Protein AF-0000000068911622 (afdb_homodimer)

Nearest PDB structures (foldseek):
  4qc6-assembly2_B  TM=7.980E-01  e=1.215E-10  Staphylococcus warneri
  3tth-assembly14_I  TM=7.039E-01  e=5.431E-12  Coxiella burnetii
  3owc-assembly2_B  TM=7.913E-01  e=3.147E-10  Pseudomonas aeruginosa PAO1
  3shp-assembly1_B  TM=6.426E-01  e=4.240E-09  Sphaerobacter thermophilus DSM 20745
  3shp-assembly1_A  TM=5.989E-01  e=3.735E-09  Sphaerobacter thermophilus DSM 20745

Radius of gyration: 27.64 Å; Cα contacts (8 Å, |Δi|>4): 628; chains: 2; bounding box: 104×87×66 Å

Structure (mmCIF, N/CA/C/O backbone):
data_AF-0000000068911622-model_v1
#
loop_
_entity.id
_entity.type
_entity.pdbx_description
1 polymer '(rape) hypothetical protein'
#
loop_
_atom_site.group_PDB
_atom_site.id
_atom_site.type_symbol
_atom_site.label_atom_id
_atom_site.label_alt_id
_atom_site.label_comp_id
_atom_site.label_asym_id
_atom_site.label_entity_id
_atom_site.label_seq_id
_atom_site.pdbx_PDB_ins_code
_atom_site.Cartn_x
_atom_site.Cartn_y
_atom_site.Cartn_z
_atom_site.occupancy
_atom_site.B_iso_or_equiv
_atom_site.auth_seq_id
_atom_site.auth_comp_id
_atom_site.auth_asym_id
_atom_site.auth_atom_id
_atom_site.pdbx_PDB_model_num
ATOM 1 N N . MET A 1 1 ? -56.219 -26.016 -38.031 1 31.11 1 MET A N 1
ATOM 2 C CA . MET A 1 1 ? -55.219 -26.844 -37.344 1 31.11 1 MET A CA 1
ATOM 3 C C . MET A 1 1 ? -53.812 -26.344 -37.594 1 31.11 1 MET A C 1
ATOM 5 O O . MET A 1 1 ? -53.156 -26.781 -38.562 1 31.11 1 MET A O 1
ATOM 9 N N . GLU A 1 2 ? -53.531 -24.922 -37.531 1 34.28 2 GLU A N 1
ATOM 10 C CA . GLU A 1 2 ? -52.25 -24.219 -37.719 1 34.28 2 GLU A CA 1
ATOM 11 C C . GLU A 1 2 ? -51.219 -24.641 -36.688 1 34.28 2 GLU A C 1
ATOM 13 O O . GLU A 1 2 ? -51.469 -24.516 -35.5 1 34.28 2 GLU A O 1
ATOM 18 N N . MET A 1 3 ? -50.406 -25.719 -37.062 1 34.47 3 MET A N 1
ATOM 19 C CA . MET A 1 3 ? -49.25 -26.281 -36.312 1 34.47 3 MET A CA 1
ATOM 20 C C . MET A 1 3 ? -48.188 -25.203 -36.094 1 34.47 3 MET A C 1
ATOM 22 O O . MET A 1 3 ? -47.594 -24.703 -37.031 1 34.47 3 MET A O 1
ATOM 26 N N . ASP A 1 4 ? -48.344 -24.266 -35.094 1 41.28 4 ASP A N 1
ATOM 27 C CA . ASP A 1 4 ? -47.281 -23.359 -34.656 1 41.28 4 ASP A CA 1
ATOM 28 C C . ASP A 1 4 ? -46.031 -24.125 -34.25 1 41.28 4 ASP A C 1
ATOM 30 O O . ASP A 1 4 ? -46.031 -24.875 -33.281 1 41.28 4 ASP A O 1
ATOM 34 N N . SER A 1 5 ? -45.219 -24.641 -35.25 1 40.16 5 SER A N 1
ATOM 35 C CA . SER A 1 5 ? -43.938 -25.25 -35.031 1 40.16 5 SER A CA 1
ATOM 36 C C . SER A 1 5 ? -43 -24.312 -34.281 1 40.16 5 SER A C 1
ATOM 38 O O . SER A 1 5 ? -42.469 -23.359 -34.875 1 40.16 5 SER A O 1
ATOM 40 N N . ASN A 1 6 ? -43.312 -23.969 -33.031 1 42.41 6 ASN A N 1
ATOM 41 C CA . ASN A 1 6 ? -42.312 -23.312 -32.219 1 42.41 6 ASN A CA 1
ATOM 42 C C . ASN A 1 6 ? -41 -24.094 -32.219 1 42.41 6 ASN A C 1
ATOM 44 O O . ASN A 1 6 ? -40.875 -25.156 -31.609 1 42.41 6 ASN A O 1
ATOM 48 N N . GLU A 1 7 ? -40.156 -24 -33.281 1 39.94 7 GLU A N 1
ATOM 49 C CA . GLU A 1 7 ? -38.812 -24.516 -33.312 1 39.94 7 GLU A CA 1
ATOM 50 C C . GLU A 1 7 ? -38.031 -23.984 -32.094 1 39.94 7 GLU A C 1
ATOM 52 O O . GLU A 1 7 ? -37.875 -22.781 -31.922 1 39.94 7 GLU A O 1
ATOM 57 N N . THR A 1 8 ? -38 -24.688 -31 1 41.75 8 THR A N 1
ATOM 58 C CA . THR A 1 8 ? -37.125 -24.469 -29.859 1 41.75 8 THR A CA 1
ATOM 59 C C . THR A 1 8 ? -35.688 -24.312 -30.297 1 41.75 8 THR A C 1
ATOM 61 O O . THR A 1 8 ? -35.125 -25.188 -30.984 1 41.75 8 THR A O 1
ATOM 64 N N . GLN A 1 9 ? -35.219 -23.109 -30.578 1 44.03 9 GLN A N 1
ATOM 65 C CA . GLN A 1 9 ? -33.812 -22.859 -30.828 1 44.03 9 GLN A CA 1
ATOM 66 C C . GLN A 1 9 ? -32.906 -23.562 -29.812 1 44.03 9 GLN A C 1
ATOM 68 O O . GLN A 1 9 ? -33.219 -23.562 -28.625 1 44.03 9 GLN A O 1
ATOM 73 N N . PRO A 1 10 ? -32.25 -24.609 -30.25 1 33.62 10 PRO A N 1
ATOM 74 C CA . PRO A 1 10 ? -31.375 -25.266 -29.281 1 33.62 10 PRO A CA 1
ATOM 75 C C . PRO A 1 10 ? -30.562 -24.281 -28.453 1 33.62 10 PRO A C 1
ATOM 77 O O . PRO A 1 10 ? -30.062 -23.281 -28.984 1 33.62 10 PRO A O 1
ATOM 80 N N . LYS A 1 11 ? -30.984 -24.109 -27.312 1 46.78 11 LYS A N 1
ATOM 81 C CA . LYS A 1 11 ? -30.094 -23.422 -26.391 1 46.78 11 LYS A CA 1
ATOM 82 C C . LYS A 1 11 ? -28.656 -23.891 -26.562 1 46.78 11 LYS A C 1
ATOM 84 O O . LYS A 1 11 ? -28.344 -25.047 -26.281 1 46.78 11 LYS A O 1
ATOM 89 N N . VAL A 1 12 ? -27.906 -23.438 -27.484 1 39.69 12 VAL A N 1
ATOM 90 C CA . VAL A 1 12 ? -26.469 -23.672 -27.516 1 39.69 12 VAL A CA 1
ATOM 91 C C . VAL A 1 12 ? -25.891 -23.562 -26.109 1 39.69 12 VAL A C 1
ATOM 93 O O . VAL A 1 12 ? -25.922 -22.469 -25.516 1 39.69 12 VAL A O 1
ATOM 96 N N . VAL A 1 13 ? -25.906 -24.547 -25.375 1 39.16 13 VAL A N 1
ATOM 97 C CA . VAL A 1 13 ? -25.156 -24.594 -24.125 1 39.16 13 VAL A CA 1
ATOM 98 C C . VAL A 1 13 ? -23.688 -24.297 -24.391 1 39.16 13 VAL A C 1
ATOM 100 O O . VAL A 1 13 ? -23 -25.078 -25.062 1 39.16 13 VAL A O 1
ATOM 103 N N . VAL A 1 14 ? -23.297 -23.094 -24.641 1 40.12 14 VAL A N 1
ATOM 104 C CA . VAL A 1 14 ? -21.875 -22.75 -24.625 1 40.12 14 VAL A CA 1
ATOM 105 C C . VAL A 1 14 ? -21.188 -23.453 -23.453 1 40.12 14 VAL A C 1
ATOM 107 O O . VAL A 1 14 ? -21.547 -23.219 -22.281 1 40.12 14 VAL A O 1
ATOM 110 N N . SER A 1 15 ? -20.844 -24.719 -23.562 1 37.66 15 SER A N 1
ATOM 111 C CA . SER A 1 15 ? -20.047 -25.406 -22.562 1 37.66 15 SER A CA 1
ATOM 112 C C . SER A 1 15 ? -18.938 -24.516 -22.016 1 37.66 15 SER A C 1
ATOM 114 O O . SER A 1 15 ? -18.391 -23.688 -22.75 1 37.66 15 SER A O 1
ATOM 116 N N . SER A 1 16 ? -19.016 -24.016 -20.859 1 44.47 16 SER A N 1
ATOM 117 C CA . SER A 1 16 ? -17.891 -23.344 -20.234 1 44.47 16 SER A CA 1
ATOM 118 C C . SER A 1 16 ? -16.562 -23.953 -20.688 1 44.47 16 SER A C 1
ATOM 120 O O . SER A 1 16 ? -16.438 -25.172 -20.797 1 44.47 16 SER A O 1
ATOM 122 N N . PRO A 1 17 ? -15.82 -23.359 -21.594 1 49.56 17 PRO A N 1
ATOM 123 C CA . PRO A 1 17 ? -14.586 -23.984 -22.062 1 49.56 17 PRO A CA 1
ATOM 124 C C . PRO A 1 17 ? -13.953 -24.891 -21 1 49.56 17 PRO A C 1
ATOM 126 O O . PRO A 1 17 ? -14.117 -24.656 -19.812 1 49.56 17 PRO A O 1
ATOM 129 N N . ALA A 1 18 ? -13.773 -26.141 -21.234 1 57.06 18 ALA A N 1
ATOM 130 C CA . ALA A 1 18 ? -13.125 -27.172 -20.406 1 57.06 18 ALA A CA 1
ATOM 131 C C . ALA A 1 18 ? -11.984 -26.578 -19.594 1 57.06 18 ALA A C 1
ATOM 133 O O . ALA A 1 18 ? -11.133 -25.859 -20.125 1 57.06 18 ALA A O 1
ATOM 134 N N . ARG A 1 19 ? -12.141 -26.391 -18.203 1 69.94 19 ARG A N 1
ATOM 135 C CA . ARG A 1 19 ? -11.094 -25.938 -17.297 1 69.94 1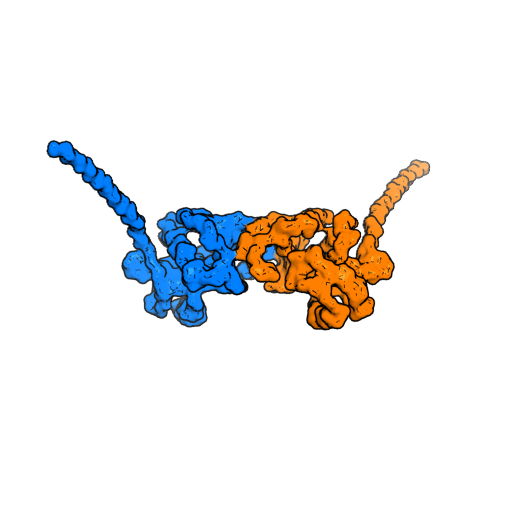9 ARG A CA 1
ATOM 136 C C . ARG A 1 19 ? -9.836 -26.781 -17.438 1 69.94 19 ARG A C 1
ATOM 138 O O . ARG A 1 19 ? -9.875 -28 -17.266 1 69.94 19 ARG A O 1
ATOM 145 N N . ARG A 1 20 ? -8.773 -26.219 -17.984 1 88.5 20 ARG A N 1
ATOM 146 C CA . ARG A 1 20 ? -7.492 -26.875 -18.203 1 88.5 20 ARG A CA 1
ATOM 147 C C . ARG A 1 20 ? -6.766 -27.109 -16.875 1 88.5 20 ARG A C 1
ATOM 149 O O . ARG A 1 20 ? -5.844 -27.922 -16.797 1 88.5 20 ARG A O 1
ATOM 156 N N . ILE A 1 21 ? -7.363 -26.359 -15.789 1 96 21 ILE A N 1
ATOM 157 C CA . ILE A 1 21 ? -6.648 -26.516 -14.531 1 96 21 ILE A CA 1
ATOM 158 C C . ILE A 1 21 ? -7.645 -26.641 -13.375 1 96 21 ILE A C 1
ATOM 160 O O . ILE A 1 21 ? -8.828 -26.328 -13.547 1 96 21 ILE A O 1
ATOM 164 N N . SER A 1 22 ? -7.25 -27.172 -12.297 1 97.19 22 SER A N 1
ATOM 165 C CA . SER A 1 22 ? -7.953 -27.203 -11.023 1 97.19 22 SER A CA 1
ATOM 166 C C . SER A 1 22 ? -7.059 -26.703 -9.891 1 97.19 22 SER A C 1
ATOM 168 O O . SER A 1 22 ? -5.84 -26.641 -10.039 1 97.19 22 SER A O 1
ATOM 170 N N . LEU A 1 23 ? -7.715 -26.281 -8.82 1 97.94 23 LEU A N 1
ATOM 171 C CA . LEU A 1 23 ? -7 -25.828 -7.637 1 97.94 23 LEU A CA 1
ATOM 172 C C . LEU A 1 23 ? -7.27 -26.75 -6.453 1 97.94 23 LEU A C 1
ATOM 174 O O . LEU A 1 23 ? -8.414 -27.141 -6.207 1 97.94 23 LEU A O 1
ATOM 178 N N . ARG A 1 24 ? -6.219 -27.062 -5.734 1 97.25 24 ARG A N 1
ATOM 179 C CA . ARG A 1 24 ? -6.375 -27.875 -4.539 1 97.25 24 ARG A CA 1
ATOM 180 C C . ARG A 1 24 ? -5.277 -27.594 -3.525 1 97.25 24 ARG A C 1
ATOM 182 O O . ARG A 1 24 ? -4.289 -26.922 -3.846 1 97.25 24 ARG A O 1
ATOM 189 N N . GLN A 1 25 ? -5.469 -28.125 -2.324 1 96.06 25 GLN A N 1
ATOM 190 C CA . GLN A 1 25 ? -4.414 -28.016 -1.322 1 96.06 25 GLN A CA 1
ATOM 191 C C . GLN A 1 25 ? -3.166 -28.781 -1.749 1 96.06 25 GLN A C 1
ATOM 193 O O . GLN A 1 25 ? -3.264 -29.828 -2.402 1 96.06 25 GLN A O 1
ATOM 198 N N . MET A 1 26 ? -2.072 -28.234 -1.298 1 95.12 26 MET A N 1
ATOM 199 C CA . MET A 1 26 ? -0.821 -28.953 -1.551 1 95.12 26 MET A CA 1
ATOM 200 C C . MET A 1 26 ? -0.559 -29.984 -0.469 1 95.12 26 MET A C 1
ATOM 202 O O . MET A 1 26 ? -1.015 -29.844 0.666 1 95.12 26 MET A O 1
ATOM 206 N N . THR A 1 27 ? 0.096 -31.016 -0.867 1 93.38 27 THR A N 1
ATOM 207 C CA . THR A 1 27 ? 0.536 -32.062 0.072 1 93.38 27 THR A CA 1
ATOM 208 C C . THR A 1 27 ? 2.031 -32.312 -0.073 1 93.38 27 THR A C 1
ATOM 210 O O . THR A 1 27 ? 2.66 -31.844 -1.023 1 93.38 27 THR A O 1
ATOM 213 N N . LEU A 1 28 ? 2.545 -33.031 0.892 1 92.56 28 LEU A N 1
ATOM 214 C CA . LEU A 1 28 ? 3.971 -33.344 0.856 1 92.56 28 LEU A CA 1
ATOM 215 C C . LEU A 1 28 ? 4.312 -34.188 -0.357 1 92.56 28 LEU A C 1
ATOM 217 O O . LEU A 1 28 ? 5.441 -34.156 -0.852 1 92.56 28 LEU A O 1
ATOM 221 N N . SER A 1 29 ? 3.348 -34.938 -0.87 1 93.25 29 SER A N 1
ATOM 222 C CA . SER A 1 29 ? 3.586 -35.812 -2.033 1 93.25 29 SER A CA 1
ATOM 223 C C . SER A 1 29 ? 3.83 -34.969 -3.285 1 93.25 29 SER A C 1
ATOM 225 O O . SER A 1 29 ? 4.281 -35.5 -4.305 1 93.25 29 SER A O 1
ATOM 227 N N . ASP A 1 30 ? 3.619 -33.625 -3.193 1 94.69 30 ASP A N 1
ATOM 228 C CA . ASP A 1 30 ? 3.791 -32.719 -4.336 1 94.69 30 ASP A CA 1
ATOM 229 C C . ASP A 1 30 ? 5.23 -32.219 -4.426 1 94.69 30 ASP A C 1
ATOM 231 O O . ASP A 1 30 ? 5.562 -31.438 -5.32 1 94.69 30 ASP A O 1
ATOM 235 N N . VAL A 1 31 ? 6.094 -32.688 -3.584 1 93.69 31 VAL A N 1
ATOM 236 C CA . VAL A 1 31 ? 7.414 -32.062 -3.41 1 93.69 31 VAL A CA 1
ATOM 237 C C . VAL A 1 31 ? 8.195 -32.156 -4.719 1 93.69 31 VAL A C 1
ATOM 239 O O . VAL A 1 31 ? 8.898 -31.219 -5.094 1 93.69 31 VAL A O 1
ATOM 242 N N . ASP A 1 32 ? 8.125 -33.281 -5.465 1 94.06 32 ASP A N 1
ATOM 243 C CA . ASP A 1 32 ? 8.891 -33.438 -6.699 1 94.06 32 ASP A CA 1
ATOM 244 C C . ASP A 1 32 ? 8.422 -32.438 -7.762 1 94.06 32 ASP A C 1
ATOM 246 O O . ASP A 1 32 ? 9.234 -31.891 -8.5 1 94.06 32 ASP A O 1
ATOM 250 N N . HIS A 1 33 ? 7.156 -32.281 -7.816 1 94.75 33 HIS A N 1
ATOM 251 C CA . HIS A 1 33 ? 6.621 -31.297 -8.742 1 94.75 33 HIS A CA 1
ATOM 252 C C . HIS A 1 33 ? 6.949 -29.875 -8.289 1 94.75 33 HIS A C 1
ATOM 254 O O . HIS A 1 33 ? 7.281 -29.016 -9.109 1 94.75 33 HIS A O 1
ATOM 260 N N . TYR A 1 34 ? 6.91 -29.688 -6.961 1 95.38 34 TYR A N 1
ATOM 261 C CA . TYR A 1 34 ? 7.242 -28.391 -6.367 1 95.38 34 TYR A CA 1
ATOM 262 C C . TYR A 1 34 ? 8.664 -27.969 -6.734 1 95.38 34 TYR A C 1
ATOM 264 O O . TYR A 1 34 ? 8.906 -26.812 -7.055 1 95.38 34 TYR A O 1
ATOM 272 N N . MET A 1 35 ? 9.531 -28.891 -6.773 1 94.38 35 MET A N 1
ATOM 273 C CA . MET A 1 35 ? 10.945 -28.609 -6.996 1 94.38 35 MET A CA 1
ATOM 274 C C . MET A 1 35 ? 11.188 -28.078 -8.414 1 94.38 35 MET A C 1
ATOM 276 O O . MET A 1 35 ? 12.156 -27.375 -8.656 1 94.38 35 MET A O 1
ATOM 280 N N . VAL A 1 36 ? 10.281 -28.438 -9.32 1 94.62 36 VAL A N 1
ATOM 281 C CA . VAL A 1 36 ? 10.43 -28.031 -10.719 1 94.62 36 VAL A CA 1
ATOM 282 C C . VAL A 1 36 ? 10.492 -26.516 -10.82 1 94.62 36 VAL A C 1
ATOM 284 O O . VAL A 1 36 ? 11.344 -25.953 -11.516 1 94.62 36 VAL A O 1
ATOM 287 N N . TRP A 1 37 ? 9.68 -25.812 -10.102 1 95.38 37 TRP A N 1
ATOM 288 C CA . TRP A 1 37 ? 9.727 -24.359 -10.172 1 95.38 37 TRP A CA 1
ATOM 289 C C . TRP A 1 37 ? 10.516 -23.781 -9 1 95.38 37 TRP A C 1
ATOM 291 O O . TRP A 1 37 ? 11.109 -22.703 -9.109 1 95.38 37 TRP A O 1
ATOM 301 N N . ALA A 1 38 ? 10.625 -24.438 -7.891 1 94.81 38 ALA A N 1
ATOM 302 C CA . ALA A 1 38 ? 11.242 -23.906 -6.676 1 94.81 38 ALA A CA 1
ATOM 303 C C . ALA A 1 38 ? 12.758 -23.828 -6.828 1 94.81 38 ALA A C 1
ATOM 305 O O . ALA A 1 38 ? 13.422 -23.125 -6.066 1 94.81 38 ALA A O 1
ATOM 306 N N . THR A 1 39 ? 13.289 -24.547 -7.77 1 94.44 39 THR A N 1
ATOM 307 C CA . THR A 1 39 ? 14.734 -24.547 -7.977 1 94.44 39 THR A CA 1
ATOM 308 C C . THR A 1 39 ? 15.109 -23.656 -9.156 1 94.44 39 THR A C 1
ATOM 310 O O . THR A 1 39 ? 16.297 -23.453 -9.438 1 94.44 39 THR A O 1
ATOM 313 N N . ASP A 1 40 ? 14.211 -23.234 -9.883 1 96.06 40 ASP A N 1
ATOM 314 C CA . ASP A 1 40 ? 14.445 -22.438 -11.086 1 96.06 40 ASP A CA 1
ATOM 315 C C . ASP A 1 40 ? 14.664 -20.969 -10.75 1 96.06 40 ASP A C 1
ATOM 317 O O . ASP A 1 40 ? 13.727 -20.281 -10.32 1 96.06 40 ASP A O 1
ATOM 321 N N . ALA A 1 41 ? 15.812 -20.453 -11.062 1 95.62 41 ALA A N 1
ATOM 322 C CA . ALA A 1 41 ? 16.188 -19.094 -10.711 1 95.62 41 ALA A CA 1
ATOM 323 C C . ALA A 1 41 ? 15.344 -18.078 -11.477 1 95.62 41 ALA A C 1
ATOM 325 O O . ALA A 1 41 ? 15.078 -16.984 -10.984 1 95.62 41 ALA A O 1
ATOM 326 N N . LYS A 1 42 ? 14.969 -18.406 -12.609 1 96.25 42 LYS A N 1
ATOM 327 C CA . LYS A 1 42 ? 14.141 -17.5 -13.398 1 96.25 42 LYS A CA 1
ATOM 328 C C . LYS A 1 42 ? 12.75 -17.359 -12.789 1 96.25 42 LYS A C 1
ATOM 330 O O . LYS A 1 42 ? 12.156 -16.281 -12.82 1 96.25 42 LYS A O 1
ATOM 335 N N . VAL A 1 43 ? 12.273 -18.422 -12.234 1 96.31 43 VAL A N 1
ATOM 336 C CA . VAL A 1 43 ? 10.984 -18.375 -11.547 1 96.31 43 VAL A CA 1
ATOM 337 C C . VAL A 1 43 ? 11.117 -17.562 -10.258 1 96.31 43 VAL A C 1
ATOM 339 O O . VAL A 1 43 ? 10.281 -16.703 -9.969 1 96.31 43 VAL A O 1
ATOM 342 N N . ALA A 1 44 ? 12.18 -17.75 -9.562 1 95.69 44 ALA A N 1
ATOM 343 C CA . ALA A 1 44 ? 12.406 -17.141 -8.258 1 95.69 44 ALA A CA 1
ATOM 344 C C . ALA A 1 44 ? 12.688 -15.648 -8.391 1 95.69 44 ALA A C 1
ATOM 346 O O . ALA A 1 44 ? 12.617 -14.906 -7.41 1 95.69 44 ALA A O 1
ATOM 347 N N . GLN A 1 45 ? 13 -15.203 -9.562 1 94.75 45 GLN A N 1
ATOM 348 C CA . GLN A 1 45 ? 13.445 -13.836 -9.805 1 94.75 45 GLN A CA 1
ATOM 349 C C . GLN A 1 45 ? 12.469 -12.82 -9.227 1 94.75 45 GLN A C 1
ATOM 351 O O . GLN A 1 45 ? 12.883 -11.812 -8.656 1 94.75 45 GLN A O 1
ATOM 356 N N . PHE A 1 46 ? 11.219 -13.102 -9.336 1 93.56 46 PHE A N 1
ATOM 357 C CA . PHE A 1 46 ? 10.219 -12.125 -8.906 1 93.56 46 PHE A CA 1
ATOM 358 C C . PHE A 1 46 ? 9.5 -12.602 -7.648 1 93.56 46 PHE A C 1
ATOM 360 O O . PHE A 1 46 ? 8.453 -12.07 -7.289 1 93.56 46 PHE A O 1
ATOM 367 N N . CYS A 1 47 ? 10.031 -13.625 -7.074 1 94.12 47 CYS A N 1
ATOM 368 C CA . CYS A 1 47 ? 9.477 -14.156 -5.836 1 94.12 47 CYS A CA 1
ATOM 369 C C . CYS A 1 47 ? 10.312 -13.734 -4.633 1 94.12 47 CYS A C 1
ATOM 371 O O . CYS A 1 47 ? 11.469 -13.344 -4.785 1 94.12 47 CYS A O 1
ATOM 373 N N . SER A 1 48 ? 9.695 -13.82 -3.463 1 91.69 48 SER A N 1
ATOM 374 C CA . SER A 1 48 ? 10.391 -13.414 -2.25 1 91.69 48 SER A CA 1
ATOM 375 C C . SER A 1 48 ? 11.383 -14.484 -1.799 1 91.69 48 SER A C 1
ATOM 377 O O . SER A 1 48 ? 12.258 -14.219 -0.967 1 91.69 48 SER A O 1
ATOM 379 N N . TRP A 1 49 ? 11.25 -15.664 -2.318 1 92.25 49 TRP A N 1
ATOM 380 C CA . TRP A 1 49 ? 12.109 -16.766 -1.905 1 92.25 49 TRP A CA 1
ATOM 381 C C . TRP A 1 49 ? 13.258 -16.969 -2.891 1 92.25 49 TRP A C 1
ATOM 383 O O . TRP A 1 49 ? 13.172 -16.547 -4.047 1 92.25 49 TRP A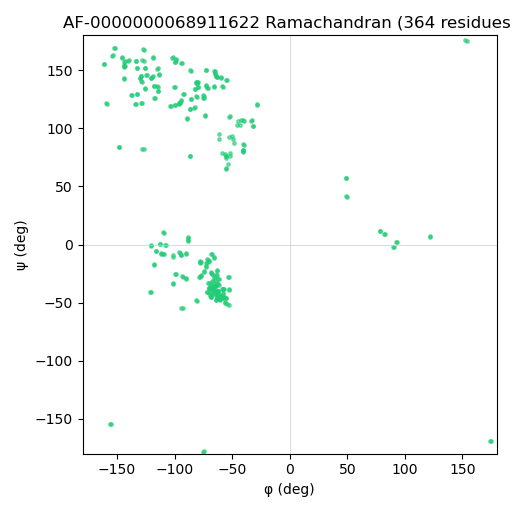 O 1
ATOM 393 N N . GLU A 1 50 ? 14.312 -17.625 -2.385 1 93.69 50 GLU A N 1
ATOM 394 C CA . GLU A 1 50 ? 15.438 -18.047 -3.217 1 93.69 50 GLU A CA 1
ATOM 395 C C . GLU A 1 50 ? 15.242 -19.484 -3.703 1 93.69 50 GLU A C 1
ATOM 397 O O . GLU A 1 50 ? 14.523 -20.266 -3.08 1 93.69 50 GLU A O 1
ATOM 402 N N . PRO A 1 51 ? 15.906 -19.734 -4.793 1 95.06 51 PRO A N 1
ATOM 403 C CA . PRO A 1 51 ? 15.797 -21.125 -5.266 1 95.06 51 PRO A CA 1
ATOM 404 C C . PRO A 1 51 ? 16.281 -22.141 -4.234 1 95.06 51 PRO A C 1
ATOM 406 O O . PRO A 1 51 ? 17.297 -21.906 -3.564 1 95.06 51 PRO A O 1
ATOM 409 N N . CYS A 1 52 ? 15.484 -23.125 -4.156 1 93.19 52 CYS A N 1
ATOM 410 C CA . CYS A 1 52 ? 15.922 -24.234 -3.305 1 93.19 52 CYS A CA 1
ATOM 411 C C . CYS A 1 52 ? 17.172 -24.891 -3.861 1 93.19 52 CYS A C 1
ATOM 413 O O . CYS A 1 52 ? 17.328 -25 -5.078 1 93.19 52 CYS A O 1
ATOM 415 N N . THR A 1 53 ? 18.016 -25.375 -2.91 1 92.25 53 THR A N 1
ATOM 416 C CA . THR A 1 53 ? 19.281 -25.969 -3.348 1 92.25 53 THR A CA 1
ATOM 417 C C . THR A 1 53 ? 19.281 -27.469 -3.082 1 92.25 53 THR A C 1
ATOM 419 O O . THR A 1 53 ? 20.219 -28.172 -3.451 1 92.25 53 THR A O 1
ATOM 422 N N . SER A 1 54 ? 18.281 -27.969 -2.389 1 92.44 54 SER A N 1
ATOM 423 C CA . SER A 1 54 ? 18.156 -29.406 -2.107 1 92.44 54 SER A CA 1
ATOM 424 C C . SER A 1 54 ? 16.703 -29.797 -1.882 1 92.44 54 SER A C 1
ATOM 426 O O . SER A 1 54 ? 15.852 -28.953 -1.624 1 92.44 54 SER A O 1
ATOM 428 N N . ARG A 1 55 ? 16.547 -31.047 -2.004 1 91.38 55 ARG A N 1
ATOM 429 C CA . ARG A 1 55 ? 15.211 -31.594 -1.734 1 91.38 55 ARG A CA 1
ATOM 430 C C . ARG A 1 55 ? 14.82 -31.375 -0.277 1 91.38 55 ARG A C 1
ATOM 432 O O . ARG A 1 55 ? 13.656 -31.094 0.022 1 91.38 55 ARG A O 1
ATOM 439 N N . GLU A 1 56 ? 15.766 -31.453 0.554 1 92.75 56 GLU A N 1
ATOM 440 C CA . GLU A 1 56 ? 15.523 -31.25 1.979 1 92.75 56 GLU A CA 1
ATOM 441 C C . GLU A 1 56 ? 15.07 -29.812 2.258 1 92.75 56 GLU A C 1
ATOM 443 O O . GLU A 1 56 ? 14.164 -29.594 3.066 1 92.75 56 GLU A O 1
ATOM 448 N N . GLU A 1 57 ? 15.664 -28.938 1.609 1 92.06 57 GLU A N 1
ATOM 449 C CA . GLU A 1 57 ? 15.258 -27.531 1.737 1 92.06 57 GLU A CA 1
ATOM 450 C C . GLU A 1 57 ? 13.828 -27.328 1.244 1 92.06 57 GLU A C 1
ATOM 452 O O . GLU A 1 57 ? 13.047 -26.609 1.865 1 92.06 57 GLU A O 1
ATOM 457 N N . ALA A 1 58 ? 13.547 -27.969 0.194 1 89.69 58 ALA A N 1
ATOM 458 C CA . ALA A 1 58 ? 12.203 -27.875 -0.377 1 89.69 58 ALA A CA 1
ATOM 459 C C . ALA A 1 58 ? 11.156 -28.438 0.577 1 89.69 58 ALA A C 1
ATOM 461 O O . ALA A 1 58 ? 10.109 -27.828 0.799 1 89.69 58 ALA A O 1
ATOM 462 N N . ILE A 1 59 ? 11.508 -29.531 1.109 1 91.25 59 ILE A N 1
ATOM 463 C CA . ILE A 1 59 ? 10.602 -30.172 2.057 1 91.25 59 ILE A CA 1
ATOM 464 C C . ILE A 1 59 ? 10.375 -29.25 3.254 1 91.25 59 ILE A C 1
ATOM 466 O O . ILE A 1 59 ? 9.234 -29.078 3.695 1 91.25 59 ILE A O 1
ATOM 470 N N . THR A 1 60 ? 11.391 -28.719 3.695 1 91.69 60 THR A N 1
ATOM 471 C CA . THR A 1 60 ? 11.297 -27.812 4.832 1 91.69 60 THR A CA 1
ATOM 472 C C . THR A 1 60 ? 10.422 -26.609 4.488 1 91.69 60 THR A C 1
ATOM 474 O O . THR A 1 60 ? 9.539 -26.234 5.27 1 91.69 60 THR A O 1
ATOM 477 N N . TYR A 1 61 ? 10.641 -26.047 3.363 1 88.25 61 TYR A N 1
ATOM 478 C CA . TYR A 1 61 ? 9.867 -24.891 2.939 1 88.25 61 TYR A CA 1
ATOM 479 C C . TYR A 1 61 ? 8.391 -25.25 2.777 1 88.25 61 TYR A C 1
ATOM 481 O O . TYR A 1 61 ? 7.512 -24.516 3.232 1 88.25 61 TYR A O 1
ATOM 489 N N . ILE A 1 62 ? 8.148 -26.328 2.146 1 89.12 62 ILE A N 1
ATOM 490 C CA . ILE A 1 62 ? 6.77 -26.766 1.923 1 89.12 62 ILE A CA 1
ATOM 491 C C . ILE A 1 62 ? 6.074 -26.984 3.264 1 89.12 62 ILE A C 1
ATOM 493 O O . ILE A 1 62 ? 4.969 -26.484 3.484 1 89.12 62 ILE A O 1
ATOM 497 N N . THR A 1 63 ? 6.773 -27.656 4.094 1 90.69 63 THR A N 1
ATOM 498 C CA . THR A 1 63 ? 6.188 -28.031 5.375 1 90.69 63 THR A CA 1
ATOM 499 C C . THR A 1 63 ? 5.945 -26.797 6.234 1 90.69 63 THR A C 1
ATOM 501 O O . THR A 1 63 ? 4.902 -26.672 6.883 1 90.69 63 THR A O 1
ATOM 504 N N . ASP A 1 64 ? 6.836 -25.891 6.172 1 91.56 64 ASP A N 1
ATOM 505 C CA . ASP A 1 64 ? 6.797 -24.766 7.105 1 91.56 64 ASP A CA 1
ATOM 506 C C . ASP A 1 64 ? 5.98 -23.609 6.539 1 91.56 64 ASP A C 1
ATOM 508 O O . ASP A 1 64 ? 5.367 -22.844 7.289 1 91.56 64 ASP A O 1
ATOM 512 N N . SER A 1 65 ? 5.949 -23.484 5.266 1 90.5 65 SER A N 1
ATOM 513 C CA . SER A 1 65 ? 5.398 -22.266 4.699 1 90.5 65 SER A CA 1
ATOM 514 C C . SER A 1 65 ? 4.207 -22.562 3.793 1 90.5 65 SER A C 1
ATOM 516 O O . SER A 1 65 ? 3.193 -21.859 3.842 1 90.5 65 SER A O 1
ATOM 518 N N . VAL A 1 66 ? 4.34 -23.578 3.061 1 91.69 66 VAL A N 1
ATOM 519 C CA . VAL A 1 66 ? 3.32 -23.859 2.051 1 91.69 66 VAL A CA 1
ATOM 520 C C . VAL A 1 66 ? 2.121 -24.547 2.695 1 91.69 66 VAL A C 1
ATOM 522 O O . VAL A 1 66 ? 0.986 -24.078 2.564 1 91.69 66 VAL A O 1
ATOM 525 N N . LEU A 1 67 ? 2.393 -25.531 3.447 1 92.25 67 LEU A N 1
ATOM 526 C CA . LEU A 1 67 ? 1.32 -26.328 4.035 1 92.25 67 LEU A CA 1
ATOM 527 C C . LEU A 1 67 ? 0.645 -25.562 5.176 1 92.25 67 LEU A C 1
ATOM 529 O O . LEU A 1 67 ? -0.51 -25.844 5.508 1 92.25 67 LEU A O 1
ATOM 533 N N . THR A 1 68 ? 1.331 -24.641 5.738 1 94.06 68 THR A N 1
ATOM 534 C CA . THR A 1 68 ? 0.792 -23.891 6.875 1 94.06 68 THR A CA 1
ATOM 535 C C . THR A 1 68 ? 0.158 -22.594 6.414 1 94.06 68 THR A C 1
ATOM 537 O O . THR A 1 68 ? -0.444 -21.875 7.215 1 94.06 68 THR A O 1
ATOM 540 N N . HIS A 1 69 ? 0.329 -22.328 5.203 1 96.19 69 HIS A N 1
ATOM 541 C CA . HIS A 1 69 ? -0.253 -21.094 4.691 1 96.19 69 HIS A CA 1
ATOM 542 C C . HIS A 1 69 ? -1.776 -21.141 4.742 1 96.19 69 HIS A C 1
ATOM 544 O O . HIS A 1 69 ? -2.387 -22.125 4.324 1 96.19 69 HIS A O 1
ATOM 550 N N . PRO A 1 70 ? -2.385 -20.094 5.18 1 95.88 70 PRO A N 1
ATOM 551 C CA . PRO A 1 70 ? -3.834 -20.125 5.379 1 95.88 70 PRO A CA 1
ATOM 552 C C . PRO A 1 70 ? -4.609 -20.297 4.074 1 95.88 70 PRO A C 1
ATOM 554 O O . PRO A 1 70 ? -5.719 -20.828 4.074 1 95.88 70 PRO A O 1
ATOM 557 N N . TRP A 1 71 ? -4.066 -19.828 3.008 1 97.94 71 TRP A N 1
ATOM 558 C CA . TRP A 1 71 ? -4.738 -19.938 1.718 1 97.94 71 TRP A CA 1
ATOM 559 C C . TRP A 1 71 ? -3.73 -20.078 0.584 1 97.94 71 TRP A C 1
ATOM 561 O O . TRP A 1 71 ? -3.334 -19.094 -0.03 1 97.94 71 TRP A O 1
ATOM 571 N N . LEU A 1 72 ? -3.277 -21.172 0.315 1 98.06 72 LEU A N 1
ATOM 572 C CA . LEU A 1 72 ? -2.4 -21.547 -0.79 1 98.06 72 LEU A CA 1
ATOM 573 C C . LEU A 1 72 ? -2.918 -22.797 -1.492 1 98.06 72 LEU A C 1
ATOM 575 O O . LEU A 1 72 ? -3.299 -23.781 -0.836 1 98.06 72 LEU A O 1
ATOM 579 N N . ARG A 1 73 ? -3.016 -22.719 -2.822 1 97.94 73 ARG A N 1
ATOM 580 C CA . ARG A 1 73 ? -3.516 -23.844 -3.611 1 97.94 73 ARG A CA 1
ATOM 581 C C . ARG A 1 73 ? -2.561 -24.172 -4.75 1 97.94 73 ARG A C 1
ATOM 583 O O . ARG A 1 73 ? -2.012 -23.281 -5.395 1 97.94 73 ARG A O 1
ATOM 590 N N . ALA A 1 74 ? -2.451 -25.453 -4.93 1 98.19 74 ALA A N 1
ATOM 591 C CA . ALA A 1 74 ? -1.739 -25.922 -6.113 1 98.19 74 ALA A CA 1
ATOM 592 C C . ALA A 1 74 ? -2.555 -25.672 -7.379 1 98.19 74 ALA A C 1
ATOM 594 O O . ALA A 1 74 ? -3.77 -25.891 -7.395 1 98.19 74 ALA A O 1
ATOM 595 N N . ILE A 1 75 ? -1.883 -25.172 -8.344 1 98.56 75 ILE A N 1
ATOM 596 C CA . ILE A 1 75 ? -2.443 -25.141 -9.695 1 98.56 75 ILE A CA 1
ATOM 597 C C . ILE A 1 75 ? -2.148 -26.453 -10.414 1 98.56 75 ILE A C 1
ATOM 599 O O . ILE A 1 75 ? -0.996 -26.734 -10.742 1 98.56 75 ILE A O 1
ATOM 603 N N . CYS A 1 76 ? -3.223 -27.203 -10.758 1 98.25 76 CYS A N 1
ATOM 604 C CA . CYS A 1 76 ? -3.02 -28.562 -11.242 1 98.25 76 CYS A CA 1
ATOM 605 C C . CYS A 1 76 ? -3.551 -28.719 -12.664 1 98.25 76 CYS A C 1
ATOM 607 O O . CYS A 1 76 ? -4.598 -28.172 -13.008 1 98.25 76 CYS A O 1
ATOM 609 N N . LEU A 1 77 ? -2.797 -29.547 -13.367 1 97.06 77 LEU A N 1
ATOM 610 C CA . LEU A 1 77 ? -3.287 -29.969 -14.672 1 97.06 77 LEU A CA 1
ATOM 611 C C . LEU A 1 77 ? -4.402 -31 -14.531 1 97.06 77 LEU A C 1
ATOM 613 O O . LEU A 1 77 ? -4.809 -31.328 -13.414 1 97.06 77 LEU A O 1
ATOM 617 N N . GLU A 1 78 ? -4.859 -31.438 -15.633 1 93.62 78 GLU A N 1
ATOM 618 C CA . GLU A 1 78 ? -5.969 -32.375 -15.656 1 93.62 78 GLU A CA 1
ATOM 619 C C . GLU A 1 78 ? -5.605 -33.688 -14.938 1 93.62 78 GLU A C 1
ATOM 621 O O . GLU A 1 78 ? -6.461 -34.312 -14.328 1 93.62 78 GLU A O 1
ATOM 626 N N . ASP A 1 79 ? -4.383 -34.031 -14.969 1 93.31 79 ASP A N 1
ATOM 627 C CA . ASP A 1 79 ? -3.938 -35.281 -14.336 1 93.31 79 ASP A CA 1
ATOM 628 C C . ASP A 1 79 ? -3.586 -35.031 -12.867 1 93.31 79 ASP A C 1
ATOM 630 O O . ASP A 1 79 ? -2.922 -35.875 -12.242 1 93.31 79 ASP A O 1
ATOM 634 N N . ASP A 1 80 ? -3.842 -33.844 -12.359 1 94.88 80 ASP A N 1
ATOM 635 C CA . ASP A 1 80 ? -3.709 -33.469 -10.953 1 94.88 80 ASP A CA 1
ATOM 636 C C . ASP A 1 80 ? -2.262 -33.125 -10.617 1 94.88 80 ASP A C 1
ATOM 638 O O . ASP A 1 80 ? -1.904 -33 -9.445 1 94.88 80 ASP A O 1
ATOM 642 N N . ARG A 1 81 ? -1.445 -33.031 -11.602 1 95.19 81 ARG A N 1
ATOM 643 C CA . ARG A 1 81 ? -0.059 -32.625 -11.383 1 95.19 81 ARG A CA 1
ATOM 644 C C . ARG A 1 81 ? 0.038 -31.125 -11.125 1 95.19 81 ARG A C 1
ATOM 646 O O . ARG A 1 81 ? -0.419 -30.312 -11.93 1 95.19 81 ARG A O 1
ATOM 653 N N . PRO A 1 82 ? 0.657 -30.797 -10.023 1 97.69 82 PRO A N 1
ATOM 654 C CA . PRO A 1 82 ? 0.845 -29.375 -9.789 1 97.69 82 PRO A CA 1
ATOM 655 C C . PRO A 1 82 ? 1.91 -28.766 -10.703 1 97.69 82 PRO A C 1
ATOM 657 O O . PRO A 1 82 ? 2.959 -29.375 -10.922 1 97.69 82 PRO A O 1
ATOM 660 N N . ILE A 1 83 ? 1.623 -27.625 -11.227 1 98.06 83 ILE A N 1
ATOM 661 C CA . ILE A 1 83 ? 2.582 -26.953 -12.094 1 98.06 83 ILE A CA 1
ATOM 662 C C . ILE A 1 83 ? 2.947 -25.594 -11.508 1 98.06 83 ILE A C 1
ATOM 664 O O . ILE A 1 83 ? 3.73 -24.844 -12.102 1 98.06 83 ILE A O 1
ATOM 668 N N . GLY A 1 84 ? 2.393 -25.219 -10.375 1 97.88 84 GLY A N 1
ATOM 669 C CA . GLY A 1 84 ? 2.586 -23.984 -9.633 1 97.88 84 GLY A CA 1
ATOM 670 C C . GLY A 1 84 ? 1.653 -23.859 -8.438 1 97.88 84 GLY A C 1
ATOM 671 O O . GLY A 1 84 ? 1.036 -24.828 -8.016 1 97.88 84 GLY A O 1
ATOM 672 N N . TYR A 1 85 ? 1.643 -22.656 -7.867 1 98 85 TYR A N 1
ATOM 673 C CA . TYR A 1 85 ? 0.663 -22.422 -6.812 1 98 85 TYR A CA 1
ATOM 674 C C . TYR A 1 85 ? 0.178 -20.969 -6.84 1 98 85 TYR A C 1
ATOM 676 O O . TYR A 1 85 ? 0.772 -20.125 -7.508 1 98 85 TYR A O 1
ATOM 684 N N . ILE A 1 86 ? -0.888 -20.797 -6.25 1 98.56 86 ILE A N 1
ATOM 685 C CA . ILE A 1 86 ? -1.515 -19.5 -6.078 1 98.56 86 ILE A CA 1
ATOM 686 C C . ILE A 1 86 ? -1.896 -19.297 -4.609 1 98.56 86 ILE A C 1
ATOM 688 O O . ILE A 1 86 ? -2.23 -20.25 -3.914 1 98.56 86 ILE A O 1
ATOM 692 N N . LEU A 1 87 ? -1.752 -18.062 -4.145 1 98.44 87 LEU A N 1
ATOM 693 C CA . LEU A 1 87 ? -2.006 -17.844 -2.723 1 98.44 87 LEU A CA 1
ATOM 694 C C . LEU A 1 87 ? -2.674 -16.484 -2.494 1 98.44 87 LEU A C 1
ATOM 696 O O . LEU A 1 87 ? -2.67 -15.633 -3.381 1 98.44 87 LEU A O 1
ATOM 700 N N . ILE A 1 88 ? -3.367 -16.344 -1.391 1 98.62 88 ILE A N 1
ATOM 701 C CA . ILE A 1 88 ? -3.98 -15.117 -0.893 1 98.62 88 ILE A CA 1
ATOM 702 C C . ILE A 1 88 ? -3.354 -14.734 0.445 1 98.62 88 ILE A C 1
ATOM 704 O O . ILE A 1 88 ? -3.262 -15.562 1.355 1 98.62 88 ILE A O 1
ATOM 708 N N . MET A 1 89 ? -2.883 -13.539 0.512 1 98.06 89 MET A N 1
ATOM 709 C CA . MET A 1 89 ? -2.314 -13.008 1.749 1 98.06 89 MET A CA 1
ATOM 710 C C . MET A 1 89 ? -3.172 -11.875 2.301 1 98.06 89 MET A C 1
ATOM 712 O O . MET A 1 89 ? -3.688 -11.055 1.54 1 98.06 89 MET A O 1
ATOM 716 N N . ALA A 1 90 ? -3.178 -11.844 3.58 1 97.5 90 ALA A N 1
ATOM 717 C CA . ALA A 1 90 ? -3.889 -10.734 4.211 1 97.5 90 ALA A CA 1
ATOM 718 C C . ALA A 1 90 ? -3.033 -9.469 4.227 1 97.5 90 ALA A C 1
ATOM 720 O O . ALA A 1 90 ? -1.865 -9.508 4.621 1 97.5 90 ALA A O 1
ATOM 721 N N . VAL A 1 91 ? -3.557 -8.406 3.729 1 97.62 91 VAL A N 1
ATOM 722 C CA . VAL A 1 91 ? -2.936 -7.094 3.871 1 97.62 91 VAL A CA 1
ATOM 723 C C . VAL A 1 91 ? -3.492 -6.391 5.105 1 97.62 91 VAL A C 1
ATOM 725 O O . VAL A 1 91 ? -2.734 -5.969 5.984 1 97.62 91 VAL A O 1
ATOM 728 N N . ASP A 1 92 ? -4.766 -6.273 5.164 1 96.94 92 ASP A N 1
ATOM 729 C CA . ASP A 1 92 ? -5.508 -5.82 6.336 1 96.94 92 ASP A CA 1
ATOM 730 C C . ASP A 1 92 ? -6.941 -6.34 6.316 1 96.94 92 ASP A C 1
ATOM 732 O O . ASP A 1 92 ? -7.219 -7.391 5.734 1 96.94 92 ASP A O 1
ATOM 736 N N . ASP A 1 93 ? -7.852 -5.699 6.93 1 95.62 93 ASP A N 1
ATOM 737 C CA . ASP A 1 93 ? -9.188 -6.234 7.148 1 95.62 93 ASP A CA 1
ATOM 738 C C . ASP A 1 93 ? -9.977 -6.297 5.84 1 95.62 93 ASP A C 1
ATOM 740 O O . ASP A 1 93 ? -10.805 -7.191 5.652 1 95.62 93 ASP A O 1
ATOM 744 N N . ILE A 1 94 ? -9.742 -5.371 4.957 1 97.62 94 ILE A N 1
ATOM 745 C CA . ILE A 1 94 ? -10.609 -5.328 3.781 1 97.62 94 ILE A CA 1
ATOM 746 C C . ILE A 1 94 ? -9.789 -5.617 2.527 1 97.62 94 ILE A C 1
ATOM 748 O O . ILE A 1 94 ? -10.336 -5.711 1.427 1 97.62 94 ILE A O 1
ATOM 752 N N . ARG A 1 95 ? -8.477 -5.738 2.691 1 98.56 95 ARG A N 1
ATOM 753 C CA . ARG A 1 95 ? -7.621 -5.949 1.528 1 98.56 95 ARG A CA 1
ATOM 754 C C . ARG A 1 95 ? -6.898 -7.289 1.616 1 98.56 95 ARG A C 1
ATOM 756 O O . ARG A 1 95 ? -6.344 -7.637 2.662 1 98.56 95 ARG A O 1
ATOM 763 N N . LYS A 1 96 ? -6.863 -7.996 0.502 1 98.81 96 LYS A N 1
ATOM 764 C CA . LYS A 1 96 ? -6.062 -9.203 0.314 1 98.81 96 LYS A CA 1
ATOM 765 C C . LYS A 1 96 ? -5.168 -9.086 -0.917 1 98.81 96 LYS A C 1
ATOM 767 O O . LYS A 1 96 ? -5.473 -8.328 -1.842 1 98.81 96 LYS A O 1
ATOM 772 N N . GLU A 1 97 ? -4.094 -9.766 -0.864 1 98.88 97 GLU A N 1
ATOM 773 C CA . GLU A 1 97 ? -3.145 -9.781 -1.972 1 98.88 97 GLU A CA 1
ATOM 774 C C . GLU A 1 97 ? -3.057 -11.172 -2.6 1 98.88 97 GLU A C 1
ATOM 776 O O . GLU A 1 97 ? -2.988 -12.18 -1.891 1 98.88 97 GLU A O 1
ATOM 781 N N . ILE A 1 98 ? -3.131 -11.195 -3.889 1 98.88 98 ILE A N 1
ATOM 782 C CA . ILE A 1 98 ? -3.012 -12.453 -4.621 1 98.88 98 ILE A CA 1
ATOM 783 C C . ILE A 1 98 ? -1.6 -12.586 -5.188 1 98.88 98 ILE A C 1
ATOM 785 O O . ILE A 1 98 ? -1.017 -11.609 -5.66 1 98.88 98 ILE A O 1
ATOM 789 N N . GLY A 1 99 ? -0.995 -13.711 -5.07 1 98.62 99 GLY A N 1
ATOM 790 C CA . GLY A 1 99 ? 0.278 -14.086 -5.664 1 98.62 99 GLY A CA 1
ATOM 791 C C . GLY A 1 99 ? 0.247 -15.461 -6.316 1 98.62 99 GLY A C 1
ATOM 792 O O . GLY A 1 99 ? -0.59 -16.297 -5.977 1 98.62 99 GLY A O 1
ATOM 793 N N . TYR A 1 100 ? 1.142 -15.672 -7.203 1 98.56 100 TYR A N 1
ATOM 794 C CA . TYR A 1 100 ? 1.176 -16.953 -7.898 1 98.56 100 TYR A CA 1
ATOM 795 C C . TYR A 1 100 ? 2.531 -17.188 -8.555 1 98.56 100 TYR A C 1
ATOM 797 O O . TYR A 1 100 ? 3.25 -16.219 -8.859 1 98.56 100 TYR A O 1
ATOM 805 N N . VAL A 1 101 ? 2.797 -18.406 -8.727 1 97.88 101 VAL A N 1
ATOM 806 C CA . VAL A 1 101 ? 4.016 -18.859 -9.391 1 97.88 101 VAL A CA 1
ATOM 807 C C . VAL A 1 101 ? 3.729 -20.109 -10.219 1 97.88 101 VAL A C 1
ATOM 809 O O . VAL A 1 101 ? 2.896 -20.938 -9.844 1 97.88 101 VAL A O 1
ATOM 812 N N . LEU A 1 102 ? 4.348 -20.219 -11.359 1 97.88 102 LEU A N 1
ATOM 813 C CA . LEU A 1 102 ? 4.27 -21.391 -12.211 1 97.88 102 LEU A CA 1
ATOM 814 C C . LEU A 1 102 ? 5.656 -21.812 -12.688 1 97.88 102 LEU A C 1
ATOM 816 O O . LEU A 1 102 ? 6.531 -20.969 -12.883 1 97.88 102 LEU A O 1
ATOM 820 N N . ALA A 1 103 ? 5.77 -23.109 -12.953 1 97.94 103 ALA A N 1
ATOM 821 C CA . ALA A 1 103 ? 6.973 -23.578 -13.633 1 97.94 103 ALA A CA 1
ATOM 822 C C . ALA A 1 103 ? 7.125 -22.906 -15 1 97.94 103 ALA A C 1
ATOM 824 O O . ALA A 1 103 ? 6.145 -22.719 -15.719 1 97.94 103 ALA A O 1
ATOM 825 N N . ARG A 1 104 ? 8.32 -22.656 -15.32 1 97.12 104 ARG A N 1
ATOM 826 C CA . ARG A 1 104 ? 8.664 -21.859 -16.484 1 97.12 104 ARG A CA 1
ATOM 827 C C . ARG A 1 104 ? 8.094 -22.469 -17.766 1 97.12 104 ARG A C 1
ATOM 829 O O . ARG A 1 104 ? 7.617 -21.75 -18.641 1 97.12 104 ARG A O 1
ATOM 836 N N . LYS A 1 105 ? 8.086 -23.734 -17.891 1 96.62 105 LYS A N 1
ATOM 837 C CA . LYS A 1 105 ? 7.652 -24.406 -19.109 1 96.62 105 LYS A CA 1
ATOM 838 C C . LYS A 1 105 ? 6.164 -24.172 -19.359 1 96.62 105 LYS A C 1
ATOM 840 O O . LYS A 1 105 ? 5.668 -24.422 -20.469 1 96.62 105 LYS A O 1
ATOM 845 N N . TYR A 1 106 ? 5.492 -23.656 -18.422 1 97 106 TYR A N 1
ATOM 846 C CA . TYR A 1 106 ? 4.055 -23.438 -18.578 1 97 106 TYR A CA 1
ATOM 847 C C . TYR A 1 106 ? 3.74 -21.953 -18.75 1 97 106 TYR A C 1
ATOM 849 O O . TYR A 1 106 ? 2.574 -21.578 -18.859 1 97 106 TYR A O 1
ATOM 857 N N . TRP A 1 107 ? 4.75 -21.109 -18.719 1 97 107 TRP A N 1
ATOM 858 C CA . TRP A 1 107 ? 4.551 -19.672 -18.938 1 97 107 TRP A CA 1
ATOM 859 C C . TRP A 1 107 ? 4.02 -19.406 -20.344 1 97 107 TRP A C 1
ATOM 861 O O . TRP A 1 107 ? 4.367 -20.109 -21.297 1 97 107 TRP A O 1
ATOM 871 N N . GLY A 1 108 ? 3.166 -18.406 -20.406 1 96.31 108 GLY A N 1
ATOM 872 C CA . GLY A 1 108 ? 2.711 -17.953 -21.703 1 96.31 108 GLY A CA 1
ATOM 873 C C . GLY A 1 108 ? 1.643 -18.844 -22.312 1 96.31 108 GLY A C 1
ATOM 874 O O . GLY A 1 108 ? 1.34 -18.734 -23.5 1 96.31 108 GLY A O 1
ATOM 875 N N . LYS A 1 109 ? 1.124 -19.719 -21.531 1 96.56 109 LYS A N 1
ATOM 876 C CA . LYS A 1 109 ? 0.158 -20.672 -22.062 1 96.56 109 LYS A CA 1
ATOM 877 C C . LYS A 1 109 ? -1.232 -20.438 -21.484 1 96.56 109 LYS A C 1
ATOM 879 O O . LYS A 1 109 ? -2.15 -21.219 -21.703 1 96.56 109 LYS A O 1
ATOM 884 N N . GLY A 1 110 ? -1.384 -19.453 -20.641 1 97.25 110 GLY A N 1
ATOM 885 C CA . GLY A 1 110 ? -2.691 -19.047 -20.156 1 97.25 110 GLY A CA 1
ATOM 886 C C . GLY A 1 110 ? -3.078 -19.719 -18.859 1 97.25 110 GLY A C 1
ATOM 887 O O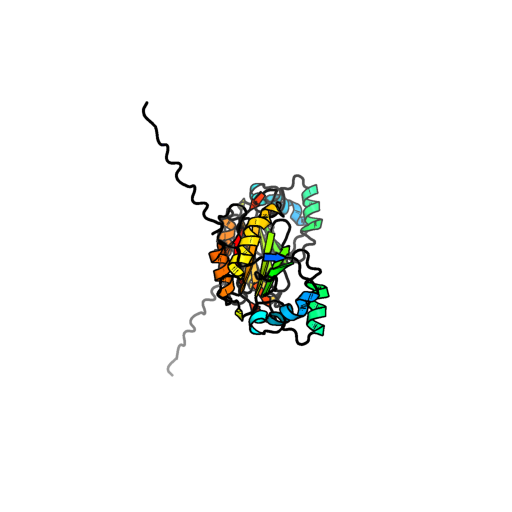 . GLY A 1 110 ? -4.152 -19.469 -18.312 1 97.25 110 GLY A O 1
ATOM 888 N N . PHE A 1 111 ? -2.211 -20.547 -18.297 1 97.88 111 PHE A N 1
ATOM 889 C CA . PHE A 1 111 ? -2.535 -21.297 -17.078 1 97.88 111 PHE A CA 1
ATOM 890 C C . PHE A 1 111 ? -2.646 -20.344 -15.883 1 97.88 111 PHE A C 1
ATOM 892 O O . PHE A 1 111 ? -3.572 -20.469 -15.078 1 97.88 111 PHE A O 1
ATOM 899 N N . ALA A 1 112 ? -1.724 -19.453 -15.766 1 98.19 112 ALA A N 1
ATOM 900 C CA . ALA A 1 112 ? -1.788 -18.484 -14.672 1 98.19 112 ALA A CA 1
ATOM 901 C C . ALA A 1 112 ? -3.047 -17.625 -14.773 1 98.19 112 ALA A C 1
ATOM 903 O O . ALA A 1 112 ? -3.709 -17.359 -13.766 1 98.19 112 ALA A O 1
ATOM 904 N N . THR A 1 113 ? -3.359 -17.172 -15.977 1 98.44 113 THR A N 1
ATOM 905 C CA . THR A 1 113 ? -4.562 -16.391 -16.203 1 98.44 113 THR A CA 1
ATOM 906 C C . THR A 1 113 ? -5.801 -17.141 -15.727 1 98.44 113 THR A C 1
ATOM 908 O O . THR A 1 113 ? -6.648 -16.578 -15.023 1 98.44 113 THR A O 1
ATOM 911 N N . GLU A 1 114 ? -5.824 -18.375 -16.109 1 98.06 114 GLU A N 1
ATOM 912 C CA . GLU A 1 114 ? -6.957 -19.203 -15.711 1 98.06 114 GLU A CA 1
ATOM 913 C C . GLU A 1 114 ? -7.02 -19.359 -14.188 1 98.06 114 GLU A C 1
ATOM 915 O O . GLU A 1 114 ? -8.094 -19.25 -13.594 1 98.06 114 GLU A O 1
ATOM 920 N N . ALA A 1 115 ? -5.926 -19.562 -13.539 1 98.38 115 ALA A N 1
ATOM 921 C CA . ALA A 1 115 ? -5.871 -19.734 -12.086 1 98.38 115 ALA A CA 1
ATOM 922 C C . ALA A 1 115 ? -6.32 -18.453 -11.375 1 98.38 115 ALA A C 1
ATOM 924 O O . ALA A 1 115 ? -7.156 -18.5 -10.469 1 98.38 115 ALA A O 1
ATOM 925 N N . VAL A 1 116 ? -5.785 -17.328 -11.805 1 98.75 116 VAL A N 1
ATOM 926 C CA . VAL A 1 116 ? -6.133 -16.047 -11.211 1 98.75 116 VAL A CA 1
ATOM 927 C C . VAL A 1 116 ? -7.617 -15.766 -11.414 1 98.75 116 VAL A C 1
ATOM 929 O O . VAL A 1 116 ? -8.297 -15.266 -10.516 1 98.75 116 VAL A O 1
ATOM 932 N N . ARG A 1 117 ? -8.109 -16.094 -12.562 1 98.38 117 ARG A N 1
ATOM 933 C CA . ARG A 1 117 ? -9.531 -15.898 -12.859 1 98.38 117 ARG A CA 1
ATOM 934 C C . ARG A 1 117 ? -10.398 -16.719 -11.914 1 98.38 117 ARG A C 1
ATOM 936 O O . ARG A 1 117 ? -11.391 -16.203 -11.383 1 98.38 117 ARG A O 1
ATOM 943 N N . LEU A 1 118 ? -10.055 -17.938 -11.742 1 97.38 118 LEU A N 1
ATOM 944 C CA . LEU A 1 118 ? -10.805 -18.812 -10.859 1 97.38 118 LEU A CA 1
ATOM 945 C C . LEU A 1 118 ? -10.852 -18.266 -9.445 1 97.38 118 LEU A C 1
ATOM 947 O O . LEU A 1 118 ? -11.922 -18.219 -8.82 1 97.38 118 LEU A O 1
ATOM 951 N N . VAL A 1 119 ? -9.734 -17.828 -8.945 1 98.38 119 VAL A N 1
ATOM 952 C CA . VAL A 1 119 ? -9.656 -17.328 -7.582 1 98.38 119 VAL A CA 1
ATOM 953 C C . VAL A 1 119 ? -10.414 -16 -7.473 1 98.38 119 VAL A C 1
ATOM 955 O O . VAL A 1 119 ? -11.18 -15.797 -6.531 1 98.38 119 VAL A O 1
ATOM 958 N N . THR A 1 120 ? -10.211 -15.156 -8.438 1 98.44 120 THR A N 1
ATOM 959 C CA . THR A 1 120 ? -10.844 -13.844 -8.43 1 98.44 120 THR A CA 1
ATOM 960 C C . THR A 1 120 ? -12.359 -13.969 -8.477 1 98.44 120 THR A C 1
ATOM 962 O O . THR A 1 120 ? -13.078 -13.195 -7.84 1 98.44 120 THR A O 1
ATOM 965 N N . ALA A 1 121 ? -12.852 -14.961 -9.156 1 96.19 121 ALA A N 1
ATOM 966 C CA . ALA A 1 121 ? -14.289 -15.195 -9.312 1 96.19 121 ALA A CA 1
ATOM 967 C C . ALA A 1 121 ? -14.922 -15.609 -7.988 1 96.19 121 ALA A C 1
ATOM 969 O O . ALA A 1 121 ? -16.109 -15.383 -7.77 1 96.19 121 ALA A O 1
ATOM 970 N N . GLU A 1 122 ? -14.117 -16.156 -7.109 1 96.12 122 GLU A N 1
ATOM 971 C CA . GLU A 1 122 ? -14.727 -16.812 -5.957 1 96.12 122 GLU A CA 1
ATOM 972 C C . GLU A 1 122 ? -14.312 -16.141 -4.652 1 96.12 122 GLU A C 1
ATOM 974 O O . GLU A 1 122 ? -14.953 -16.328 -3.617 1 96.12 122 GLU A O 1
ATOM 979 N N . ILE A 1 123 ? -13.281 -15.359 -4.672 1 97.62 123 ILE A N 1
ATOM 980 C CA . ILE A 1 123 ? -12.617 -14.922 -3.447 1 97.62 123 ILE A CA 1
ATOM 981 C C . ILE A 1 123 ? -13.57 -14.039 -2.641 1 97.62 123 ILE A C 1
ATOM 983 O O . ILE A 1 123 ? -13.633 -14.141 -1.413 1 97.62 123 ILE A O 1
ATOM 987 N N . PHE A 1 124 ? -14.391 -13.227 -3.211 1 97.69 124 PHE A N 1
ATOM 988 C CA . PHE A 1 124 ? -15.273 -12.289 -2.518 1 97.69 124 PHE A CA 1
ATOM 989 C C . PHE A 1 124 ? -16.484 -13.023 -1.934 1 97.69 124 PHE A C 1
ATOM 991 O O . PHE A 1 124 ? -17.125 -12.523 -1.001 1 97.69 124 PHE A O 1
ATOM 998 N N . LYS A 1 125 ? -16.812 -14.133 -2.57 1 97.31 125 LYS A N 1
ATOM 999 C CA . LYS A 1 125 ? -17.844 -14.984 -1.979 1 97.31 125 LYS A CA 1
ATOM 1000 C C . LYS A 1 125 ? -17.312 -15.695 -0.738 1 97.31 125 LYS A C 1
ATOM 1002 O O . LYS A 1 125 ? -18.016 -15.797 0.272 1 97.31 125 LYS A O 1
ATOM 1007 N N . GLU A 1 126 ? -16.125 -16.125 -0.856 1 96.81 126 GLU A N 1
ATOM 1008 C CA . GLU A 1 126 ? -15.484 -16.844 0.244 1 96.81 126 GLU A CA 1
ATOM 1009 C C . GLU A 1 126 ? -15.18 -15.898 1.408 1 96.81 126 GLU A C 1
ATOM 1011 O O . GLU A 1 126 ? -15.242 -16.297 2.57 1 96.81 126 GLU A O 1
ATOM 1016 N N . MET A 1 127 ? -14.797 -14.719 1.107 1 97.06 127 MET A N 1
ATOM 1017 C CA . MET A 1 127 ? -14.445 -13.703 2.09 1 97.06 127 MET A CA 1
ATOM 1018 C C . MET A 1 127 ? -15.234 -12.414 1.85 1 97.06 127 MET A C 1
ATOM 1020 O O . MET A 1 127 ? -14.688 -11.43 1.349 1 97.06 127 MET A O 1
ATOM 1024 N N . PRO A 1 128 ? -16.359 -12.375 2.295 1 96.38 128 PRO A N 1
ATOM 1025 C CA . PRO A 1 128 ? -17.234 -11.266 1.947 1 96.38 128 PRO A CA 1
ATOM 1026 C C . PRO A 1 128 ? -16.812 -9.945 2.576 1 96.38 128 PRO A C 1
ATOM 1028 O O . PRO A 1 128 ? -17.281 -8.875 2.168 1 96.38 128 PRO A O 1
ATOM 1031 N N . GLU A 1 129 ? -15.93 -9.992 3.541 1 96.06 129 GLU A N 1
ATOM 1032 C CA . GLU A 1 129 ? -15.477 -8.789 4.223 1 96.06 129 GLU A CA 1
ATOM 1033 C C . GLU A 1 129 ? -14.469 -8.016 3.377 1 96.06 129 GLU A C 1
ATOM 1035 O O . GLU A 1 129 ? -14.188 -6.848 3.643 1 96.06 129 GLU A O 1
ATOM 1040 N N . ILE A 1 130 ? -13.953 -8.672 2.361 1 96.81 130 ILE A N 1
ATOM 1041 C CA . ILE A 1 130 ? -12.906 -8.023 1.577 1 96.81 130 ILE A CA 1
ATOM 1042 C C . ILE A 1 130 ? -13.531 -7.066 0.568 1 96.81 130 ILE A C 1
ATOM 1044 O O . ILE A 1 130 ? -14.57 -7.371 -0.03 1 96.81 130 ILE A O 1
ATOM 1048 N N . GLU A 1 131 ? -12.891 -5.926 0.431 1 98.25 131 GLU A N 1
ATOM 1049 C CA . GLU A 1 131 ? -13.359 -4.891 -0.485 1 98.25 131 GLU A CA 1
ATOM 1050 C C . GLU A 1 131 ? -12.43 -4.754 -1.687 1 98.25 131 GLU A C 1
ATOM 1052 O O . GLU A 1 131 ? -12.758 -4.066 -2.656 1 98.25 131 GLU A O 1
ATOM 1057 N N . ARG A 1 132 ? -11.367 -5.426 -1.575 1 98.25 132 ARG A N 1
ATOM 1058 C CA . ARG A 1 132 ? -10.297 -5.195 -2.541 1 98.25 132 ARG A CA 1
ATOM 1059 C C . ARG A 1 132 ? -9.344 -6.383 -2.594 1 98.25 132 ARG A C 1
ATOM 1061 O O . ARG A 1 132 ? -8.852 -6.836 -1.56 1 98.25 132 ARG A O 1
ATOM 1068 N N . LEU A 1 133 ? -9.188 -6.984 -3.762 1 98.88 133 LEU A N 1
ATOM 1069 C CA . LEU A 1 133 ? -8.109 -7.914 -4.066 1 98.88 133 LEU A CA 1
ATOM 1070 C C . LEU A 1 133 ? -6.992 -7.219 -4.844 1 98.88 133 LEU A C 1
ATOM 1072 O O . LEU A 1 133 ? -7.242 -6.629 -5.895 1 98.88 133 LEU A O 1
ATOM 1076 N N . GLU A 1 134 ? -5.797 -7.215 -4.258 1 98.88 134 GLU A N 1
ATOM 1077 C CA . GLU A 1 134 ? -4.727 -6.496 -4.941 1 98.88 134 GLU A CA 1
ATOM 1078 C C . GLU A 1 134 ? -3.58 -7.434 -5.309 1 98.88 134 GLU A C 1
ATOM 1080 O O . GLU A 1 134 ? -3.523 -8.57 -4.832 1 98.88 134 GLU A O 1
ATOM 1085 N N . ALA A 1 135 ? -2.791 -7.004 -6.219 1 98.88 135 ALA A N 1
ATOM 1086 C CA . ALA A 1 135 ? -1.56 -7.664 -6.645 1 98.88 135 ALA A CA 1
ATOM 1087 C C . ALA A 1 135 ? -0.436 -6.652 -6.852 1 98.88 135 ALA A C 1
ATOM 1089 O O . ALA A 1 135 ? -0.633 -5.617 -7.488 1 98.88 135 ALA A O 1
ATOM 1090 N N . LEU A 1 136 ? 0.613 -6.945 -6.254 1 98.62 136 LEU A N 1
ATOM 1091 C CA . LEU A 1 136 ? 1.832 -6.168 -6.438 1 98.62 136 LEU A CA 1
ATOM 1092 C C . LEU A 1 136 ? 2.818 -6.906 -7.336 1 98.62 136 LEU A C 1
ATOM 1094 O O . LEU A 1 136 ? 3.26 -8.008 -7.004 1 98.62 136 LEU A O 1
ATOM 1098 N N . VAL A 1 137 ? 3.146 -6.277 -8.445 1 98.75 137 VAL A N 1
ATOM 1099 C CA . VAL A 1 137 ? 3.953 -6.953 -9.461 1 98.75 137 VAL A CA 1
ATOM 1100 C C . VAL A 1 137 ? 5.184 -6.109 -9.781 1 98.75 137 VAL A C 1
ATOM 1102 O O . VAL A 1 137 ? 5.078 -4.902 -10.008 1 98.75 137 VAL A O 1
ATOM 1105 N N . ASP A 1 138 ? 6.324 -6.801 -9.836 1 98.38 138 ASP A N 1
ATOM 1106 C CA . ASP A 1 138 ? 7.535 -6.105 -10.258 1 98.38 138 ASP A CA 1
ATOM 1107 C C . ASP A 1 138 ? 7.336 -5.434 -11.617 1 98.38 138 ASP A C 1
ATOM 1109 O O . ASP A 1 138 ? 6.75 -6.02 -12.523 1 98.38 138 ASP A O 1
ATOM 1113 N N . VAL A 1 139 ? 7.891 -4.254 -11.766 1 98.38 139 VAL A N 1
ATOM 1114 C CA . VAL A 1 139 ? 7.691 -3.477 -12.984 1 98.38 139 VAL A CA 1
ATOM 1115 C C . VAL A 1 139 ? 8.273 -4.23 -14.18 1 98.38 139 VAL A C 1
ATOM 1117 O O . VAL A 1 139 ? 7.824 -4.047 -15.312 1 98.38 139 VAL A O 1
ATOM 1120 N N . ASP A 1 140 ? 9.188 -5.113 -13.922 1 97.5 140 ASP A N 1
ATOM 1121 C CA . ASP A 1 140 ? 9.852 -5.844 -15 1 97.5 140 ASP A CA 1
ATOM 1122 C C . ASP A 1 140 ? 9.156 -7.18 -15.258 1 97.5 140 ASP A C 1
ATOM 1124 O O . ASP A 1 140 ? 9.531 -7.902 -16.188 1 97.5 140 ASP A O 1
ATOM 1128 N N . ASN A 1 141 ? 8.258 -7.555 -14.438 1 97.38 141 ASN A N 1
ATOM 1129 C CA . ASN A 1 141 ? 7.535 -8.812 -14.617 1 97.38 141 ASN A CA 1
ATOM 1130 C C . ASN A 1 141 ? 6.324 -8.633 -15.523 1 97.38 141 ASN A C 1
ATOM 1132 O O . ASN A 1 141 ? 5.184 -8.734 -15.07 1 97.38 141 ASN A O 1
ATOM 1136 N N . MET A 1 142 ? 6.586 -8.539 -16.75 1 97.62 142 MET A N 1
ATOM 1137 C CA . MET A 1 142 ? 5.555 -8.242 -17.734 1 97.62 142 MET A CA 1
ATOM 1138 C C . MET A 1 142 ? 4.547 -9.391 -17.828 1 97.62 142 MET A C 1
ATOM 1140 O O . MET A 1 142 ? 3.361 -9.156 -18.078 1 97.62 142 MET A O 1
ATOM 1144 N N . GLY A 1 143 ? 5.039 -10.586 -17.703 1 97.5 143 GLY A N 1
ATOM 1145 C CA . GLY A 1 143 ? 4.152 -11.742 -17.766 1 97.5 143 GLY A CA 1
ATOM 1146 C C . GLY A 1 143 ? 3.031 -11.68 -16.734 1 97.5 143 GLY A C 1
ATOM 1147 O O . GLY A 1 143 ? 1.86 -11.844 -17.094 1 97.5 143 GLY A O 1
ATOM 1148 N N . SER A 1 144 ? 3.395 -11.422 -15.531 1 98.38 144 SER A N 1
ATOM 1149 C CA . SER A 1 144 ? 2.389 -11.336 -14.477 1 98.38 144 SER A CA 1
ATOM 1150 C C . SER A 1 144 ? 1.467 -10.141 -14.688 1 98.38 144 SER A C 1
ATOM 1152 O O . SER A 1 144 ? 0.273 -10.211 -14.391 1 98.38 144 SER A O 1
ATOM 1154 N N . GLN A 1 145 ? 1.97 -9.023 -15.133 1 98.75 145 GLN A N 1
ATOM 1155 C CA . GLN A 1 145 ? 1.139 -7.863 -15.43 1 98.75 145 GLN A CA 1
ATOM 1156 C C . GLN A 1 145 ? 0.067 -8.203 -16.453 1 98.75 145 GLN A C 1
ATOM 1158 O O . GLN A 1 145 ? -1.104 -7.863 -16.281 1 98.75 145 GLN A O 1
ATOM 1163 N N . ARG A 1 146 ? 0.446 -8.898 -17.484 1 98.62 146 ARG A N 1
ATOM 1164 C CA . ARG A 1 146 ? -0.489 -9.281 -18.547 1 98.62 146 ARG A CA 1
ATOM 1165 C C . ARG A 1 146 ? -1.569 -10.219 -18 1 98.62 146 ARG A C 1
ATOM 1167 O O . ARG A 1 146 ? -2.732 -10.117 -18.406 1 98.62 146 ARG A O 1
ATOM 1174 N N . VAL A 1 147 ? -1.175 -11.125 -17.172 1 98.75 147 VAL A N 1
ATOM 1175 C CA . VAL A 1 147 ? -2.125 -12.031 -16.531 1 98.75 147 VAL A CA 1
ATOM 1176 C C . VAL A 1 147 ? -3.234 -11.234 -15.859 1 98.75 147 VAL A C 1
ATOM 1178 O O . VAL A 1 147 ? -4.418 -11.477 -16.094 1 98.75 147 VAL A O 1
ATOM 1181 N N . LEU A 1 148 ? -2.854 -10.289 -15.047 1 98.88 148 LEU A N 1
ATOM 1182 C CA . LEU A 1 148 ? -3.809 -9.516 -14.266 1 98.88 148 LEU A CA 1
ATOM 1183 C C . LEU A 1 148 ? -4.691 -8.656 -15.164 1 98.88 148 LEU A C 1
ATOM 1185 O O . LEU A 1 148 ? -5.898 -8.562 -14.945 1 98.88 148 LEU A O 1
ATOM 1189 N N . GLU A 1 149 ? -4.09 -8.086 -16.109 1 98.75 149 GLU A N 1
ATOM 1190 C CA . GLU A 1 149 ? -4.852 -7.289 -17.062 1 98.75 149 GLU A CA 1
ATOM 1191 C C . GLU A 1 149 ? -5.887 -8.141 -17.797 1 98.75 149 GLU A C 1
ATOM 1193 O O . GLU A 1 149 ? -7.035 -7.727 -17.969 1 98.75 149 GLU A O 1
ATOM 1198 N N . LYS A 1 150 ? -5.504 -9.32 -18.219 1 98.56 150 LYS A N 1
ATOM 1199 C CA . LYS A 1 150 ? -6.395 -10.227 -18.953 1 98.56 150 LYS A CA 1
ATOM 1200 C C . LYS A 1 150 ? -7.574 -10.656 -18.078 1 98.56 150 LYS A C 1
ATOM 1202 O O . LYS A 1 150 ? -8.664 -10.906 -18.594 1 98.56 150 LYS A O 1
ATOM 1207 N N . VAL A 1 151 ? -7.332 -10.766 -16.844 1 98.56 151 VAL A N 1
ATOM 1208 C CA . VAL A 1 151 ? -8.375 -11.227 -15.922 1 98.56 151 VAL A CA 1
ATOM 1209 C C . VAL A 1 151 ? -9.336 -10.078 -15.625 1 98.56 151 VAL A C 1
ATOM 1211 O O . VAL A 1 151 ? -10.492 -10.305 -15.266 1 98.56 151 VAL A O 1
ATOM 1214 N N . GLY A 1 152 ? -8.844 -8.82 -15.703 1 98.75 152 GLY A N 1
ATOM 1215 C CA . GLY A 1 152 ? -9.719 -7.68 -15.492 1 98.75 152 GLY A CA 1
ATOM 1216 C C . GLY A 1 152 ? -9.273 -6.785 -14.352 1 98.75 152 GLY A C 1
ATOM 1217 O O . GLY A 1 152 ? -9.992 -5.863 -13.961 1 98.75 152 GLY A O 1
ATOM 1218 N N . PHE A 1 153 ? -8.117 -7.066 -13.805 1 98.94 153 PHE A N 1
ATOM 1219 C CA . PHE A 1 153 ? -7.598 -6.184 -12.766 1 98.94 153 PHE A CA 1
ATOM 1220 C C . PHE A 1 153 ? -7.32 -4.793 -13.328 1 98.94 153 PHE A C 1
ATOM 1222 O O . PHE A 1 153 ? -6.891 -4.656 -14.477 1 98.94 153 PHE A O 1
ATOM 1229 N N . THR A 1 154 ? -7.547 -3.797 -12.523 1 98.88 154 THR A N 1
ATOM 1230 C CA . THR A 1 154 ? -7.207 -2.42 -12.859 1 98.88 154 THR A CA 1
ATOM 1231 C C . THR A 1 154 ? -5.754 -2.119 -12.492 1 98.88 154 THR A C 1
ATOM 1233 O O . THR A 1 154 ? -5.312 -2.408 -11.383 1 98.88 154 THR A O 1
ATOM 1236 N N . ARG A 1 155 ? -4.992 -1.658 -13.445 1 98.88 155 ARG A N 1
ATOM 1237 C CA . ARG A 1 155 ? -3.66 -1.127 -13.172 1 98.88 155 ARG A CA 1
ATOM 1238 C C . ARG A 1 155 ? -3.742 0.24 -12.5 1 98.88 155 ARG A C 1
ATOM 1240 O O . ARG A 1 155 ? -4.066 1.237 -13.148 1 98.88 155 ARG A O 1
ATOM 1247 N N . GLU A 1 156 ? -3.377 0.325 -11.305 1 98.94 156 GLU A N 1
ATOM 1248 C CA . GLU A 1 156 ? -3.641 1.552 -10.555 1 98.94 156 GLU A CA 1
ATOM 1249 C C . GLU A 1 156 ? -2.451 2.506 -10.625 1 98.94 156 GLU A C 1
ATOM 1251 O O . GLU A 1 156 ? -2.609 3.715 -10.438 1 98.94 156 GLU A O 1
ATOM 1256 N N . GLY A 1 157 ? -1.308 1.919 -10.812 1 98.81 157 GLY A N 1
ATOM 1257 C CA . GLY A 1 157 ? -0.137 2.766 -10.977 1 98.81 157 GLY A CA 1
ATOM 1258 C C . GLY A 1 157 ? 1.15 2.098 -10.531 1 98.81 157 GLY A C 1
ATOM 1259 O O . GLY A 1 157 ? 1.131 0.971 -10.031 1 98.81 157 GLY A O 1
ATOM 1260 N N . VAL A 1 158 ? 2.242 2.846 -10.766 1 98.88 158 VAL A N 1
ATOM 1261 C CA . VAL A 1 158 ? 3.564 2.369 -10.367 1 98.88 158 VAL A CA 1
ATOM 1262 C C . VAL A 1 158 ? 3.938 2.955 -9.008 1 98.88 158 VAL A C 1
ATOM 1264 O O . VAL A 1 158 ? 3.896 4.172 -8.812 1 98.88 158 VAL A O 1
ATOM 1267 N N . MET A 1 159 ? 4.203 2.111 -8.055 1 98.81 159 MET A N 1
ATOM 1268 C CA . MET A 1 159 ? 4.758 2.465 -6.754 1 98.81 159 MET A CA 1
ATOM 1269 C C . MET A 1 159 ? 6.281 2.457 -6.789 1 98.81 159 MET A C 1
ATOM 1271 O O . MET A 1 159 ? 6.898 1.393 -6.828 1 98.81 159 MET A O 1
ATOM 1275 N N . ARG A 1 160 ? 6.824 3.602 -6.723 1 98.81 160 ARG A N 1
ATOM 1276 C CA . ARG A 1 160 ? 8.273 3.715 -6.848 1 98.81 160 ARG A CA 1
ATOM 1277 C C . ARG A 1 160 ? 8.969 3.377 -5.531 1 98.81 160 ARG A C 1
ATOM 1279 O O . ARG A 1 160 ? 8.492 3.76 -4.457 1 98.81 160 ARG A O 1
ATOM 1286 N N . ASN A 1 161 ? 10.117 2.633 -5.664 1 98.69 161 ASN A N 1
ATOM 1287 C CA . ASN A 1 161 ? 10.898 2.27 -4.484 1 98.69 161 ASN A CA 1
ATOM 1288 C C . ASN A 1 161 ? 10.008 1.69 -3.385 1 98.69 161 ASN A C 1
ATOM 1290 O O . ASN A 1 161 ? 10.117 2.082 -2.221 1 98.69 161 ASN A O 1
ATOM 1294 N N . PHE A 1 162 ? 9.305 0.667 -3.656 1 98.62 162 PHE A N 1
ATOM 1295 C CA . PHE A 1 162 ? 8.172 0.283 -2.826 1 98.62 162 PHE A CA 1
ATOM 1296 C C . PHE A 1 162 ? 8.547 -0.87 -1.901 1 98.62 162 PHE A C 1
ATOM 1298 O O . PHE A 1 162 ? 8.055 -0.951 -0.773 1 98.62 162 PHE A O 1
ATOM 1305 N N . ILE A 1 163 ? 9.359 -1.72 -2.316 1 97.62 163 ILE A N 1
ATOM 1306 C CA . ILE A 1 163 ? 9.688 -2.883 -1.499 1 97.62 163 ILE A CA 1
ATOM 1307 C C . ILE A 1 163 ? 11.164 -3.23 -1.669 1 97.62 163 ILE A C 1
ATOM 1309 O O . ILE A 1 163 ? 11.781 -2.889 -2.686 1 97.62 163 ILE A O 1
ATOM 1313 N N . ILE A 1 164 ? 11.695 -3.873 -0.609 1 96 164 ILE A N 1
ATOM 1314 C CA . ILE A 1 164 ? 13.008 -4.492 -0.718 1 96 164 ILE A CA 1
ATOM 1315 C C . ILE A 1 164 ? 12.852 -5.98 -1.036 1 96 164 ILE A C 1
ATOM 1317 O O . ILE A 1 164 ? 12.188 -6.711 -0.302 1 96 164 ILE A O 1
ATOM 1321 N N . MET A 1 165 ? 13.406 -6.332 -2.1 1 94.56 165 MET A N 1
ATOM 1322 C CA . MET A 1 165 ? 13.414 -7.738 -2.486 1 94.56 165 MET A CA 1
ATOM 1323 C C . MET A 1 165 ? 14.82 -8.211 -2.822 1 94.56 165 MET A C 1
ATOM 1325 O O . MET A 1 165 ? 15.469 -7.66 -3.715 1 94.56 165 MET A O 1
ATOM 1329 N N . LYS A 1 166 ? 15.195 -9.234 -2.061 1 93.75 166 LYS A N 1
ATOM 1330 C CA . LYS A 1 166 ? 16.516 -9.828 -2.264 1 93.75 166 LYS A CA 1
ATOM 1331 C C . LYS A 1 166 ? 17.594 -8.75 -2.303 1 93.75 166 LYS A C 1
ATOM 1333 O O . LYS A 1 166 ? 18.438 -8.742 -3.203 1 93.75 166 LYS A O 1
ATOM 1338 N N . GLY A 1 167 ? 17.5 -7.812 -1.467 1 93.25 167 GLY A N 1
ATOM 1339 C CA . GLY A 1 167 ? 18.531 -6.82 -1.211 1 93.25 167 GLY A CA 1
ATOM 1340 C C . GLY A 1 167 ? 18.406 -5.59 -2.088 1 93.25 167 GLY A C 1
ATOM 1341 O O . GLY A 1 167 ? 19.188 -4.645 -1.957 1 93.25 167 GLY A O 1
ATOM 1342 N N . SER A 1 168 ? 17.469 -5.598 -2.932 1 95.69 168 SER A N 1
ATOM 1343 C CA . SER A 1 168 ? 17.312 -4.453 -3.824 1 95.69 168 SER A CA 1
ATOM 1344 C C . SER A 1 168 ? 15.945 -3.799 -3.652 1 95.69 168 SER A C 1
ATOM 1346 O O . SER A 1 168 ? 14.938 -4.488 -3.445 1 95.69 168 SER A O 1
ATOM 1348 N N . VAL A 1 169 ? 15.977 -2.475 -3.76 1 97.25 169 VAL A N 1
ATOM 1349 C CA . VAL A 1 169 ? 14.727 -1.722 -3.748 1 97.25 169 VAL A CA 1
ATOM 1350 C C . VAL A 1 169 ? 14.07 -1.781 -5.125 1 97.25 169 VAL A C 1
ATOM 1352 O O . VAL A 1 169 ? 14.734 -1.589 -6.145 1 97.25 169 VAL A O 1
ATOM 1355 N N . ARG A 1 170 ? 12.734 -2.021 -5.117 1 97.62 170 ARG A N 1
ATOM 1356 C CA . ARG A 1 170 ? 12.07 -2.27 -6.395 1 97.62 170 ARG A CA 1
ATOM 1357 C C . ARG A 1 170 ? 10.844 -1.379 -6.559 1 97.62 170 ARG A C 1
ATOM 1359 O O . ARG A 1 170 ? 10.148 -1.082 -5.582 1 97.62 170 ARG A O 1
ATOM 1366 N N . ASP A 1 171 ? 10.672 -0.998 -7.848 1 98.62 171 ASP A N 1
ATOM 1367 C CA . ASP A 1 171 ? 9.391 -0.436 -8.25 1 98.62 171 ASP A CA 1
ATOM 1368 C C . ASP A 1 171 ? 8.359 -1.537 -8.508 1 98.62 171 ASP A C 1
ATOM 1370 O O . ASP A 1 171 ? 8.688 -2.574 -9.094 1 98.62 171 ASP A O 1
ATOM 1374 N N . MET A 1 172 ? 7.141 -1.274 -8.055 1 98.69 172 MET A N 1
ATOM 1375 C CA . MET A 1 172 ? 6.066 -2.252 -8.219 1 98.69 172 MET A CA 1
ATOM 1376 C C . MET A 1 172 ? 4.875 -1.637 -8.945 1 98.69 172 MET A C 1
ATOM 1378 O O . MET A 1 172 ? 4.578 -0.455 -8.766 1 98.69 172 MET A O 1
ATOM 1382 N N . VAL A 1 173 ? 4.223 -2.404 -9.719 1 98.94 173 VAL A N 1
ATOM 1383 C CA . VAL A 1 173 ? 2.926 -2.016 -10.266 1 98.94 173 VAL A CA 1
ATOM 1384 C C . VAL A 1 173 ? 1.808 -2.518 -9.352 1 98.94 173 VAL A C 1
ATOM 1386 O O . VAL A 1 173 ? 1.784 -3.693 -8.984 1 98.94 173 VAL A O 1
ATOM 1389 N N . MET A 1 174 ? 0.942 -1.624 -9.016 1 98.94 174 MET A N 1
ATOM 1390 C CA . MET A 1 174 ? -0.214 -1.982 -8.203 1 98.94 174 MET A CA 1
ATOM 1391 C C . MET A 1 174 ? -1.427 -2.283 -9.078 1 98.94 174 MET A C 1
ATOM 1393 O O . MET A 1 174 ? -1.79 -1.479 -9.938 1 98.94 174 MET A O 1
ATOM 1397 N N . PHE A 1 175 ? -1.976 -3.498 -8.891 1 98.94 175 PHE A N 1
ATOM 1398 C CA . PHE A 1 175 ? -3.238 -3.896 -9.5 1 98.94 175 PHE A CA 1
ATOM 1399 C C . PHE A 1 175 ? -4.305 -4.133 -8.438 1 98.94 175 PHE A C 1
ATOM 1401 O O . PHE A 1 175 ? -3.986 -4.52 -7.305 1 98.94 175 PHE A O 1
ATOM 1408 N N . SER A 1 176 ? -5.539 -3.92 -8.828 1 98.88 176 SER A N 1
ATOM 1409 C CA . SER A 1 176 ? -6.617 -4.238 -7.902 1 98.88 176 SER A CA 1
ATOM 1410 C C . SER A 1 176 ? -7.836 -4.789 -8.641 1 98.88 176 SER A C 1
ATOM 1412 O O . SER A 1 176 ? -7.988 -4.574 -9.844 1 98.88 176 SER A O 1
ATOM 1414 N N . PHE A 1 177 ? -8.609 -5.539 -7.992 1 98.88 177 PHE A N 1
ATOM 1415 C CA . PHE A 1 177 ? -9.906 -6.059 -8.414 1 98.88 177 PHE A CA 1
ATOM 1416 C C . PHE A 1 177 ? -10.93 -5.91 -7.301 1 98.88 177 PHE A C 1
ATOM 1418 O O . PHE A 1 177 ? -10.727 -6.391 -6.188 1 98.88 177 PHE A O 1
ATOM 1425 N N . LEU A 1 178 ? -11.977 -5.203 -7.59 1 98.75 178 LEU A N 1
ATOM 1426 C CA . LEU A 1 178 ? -13.023 -4.957 -6.605 1 98.75 178 LEU A CA 1
ATOM 1427 C C . LEU A 1 178 ? -14.203 -5.898 -6.82 1 98.75 178 LEU A C 1
ATOM 1429 O O . LEU A 1 178 ? -14.391 -6.43 -7.914 1 98.75 178 LEU A O 1
ATOM 1433 N N . PRO A 1 179 ? -14.984 -6.117 -5.781 1 97.56 179 PRO A N 1
ATOM 1434 C CA . PRO A 1 179 ? -16.156 -6.988 -5.914 1 97.56 179 PRO A CA 1
ATOM 1435 C C . PRO A 1 179 ? -17.062 -6.578 -7.062 1 97.56 179 PRO A C 1
ATOM 1437 O O . PRO A 1 179 ? -17.719 -7.43 -7.68 1 97.56 179 PRO A O 1
ATOM 1440 N N . SER A 1 180 ? -17.094 -5.309 -7.426 1 97.19 180 SER A N 1
ATOM 1441 C CA . SER A 1 180 ? -18 -4.793 -8.445 1 97.19 180 SER A CA 1
ATOM 1442 C C . SER A 1 180 ? -17.359 -4.852 -9.828 1 97.19 180 SER A C 1
ATOM 1444 O O . SER A 1 180 ? -18.031 -4.582 -10.836 1 97.19 180 SER A O 1
ATOM 1446 N N . ASP A 1 181 ? -16.125 -5.184 -9.883 1 98.25 181 ASP A N 1
ATOM 1447 C CA . ASP A 1 181 ? -15.445 -5.18 -11.172 1 98.25 181 ASP A CA 1
ATOM 1448 C C . ASP A 1 181 ? -15.898 -6.352 -12.039 1 98.25 181 ASP A C 1
ATOM 1450 O O . ASP A 1 181 ? -16.141 -7.449 -11.531 1 98.25 181 ASP A O 1
ATOM 1454 N N . PRO A 1 182 ? -15.883 -6.18 -13.344 1 96.88 182 PRO A N 1
ATOM 1455 C CA . PRO A 1 182 ? -16.188 -7.309 -14.234 1 96.88 182 PRO A CA 1
ATOM 1456 C C . PRO A 1 182 ? -14.984 -8.219 -14.469 1 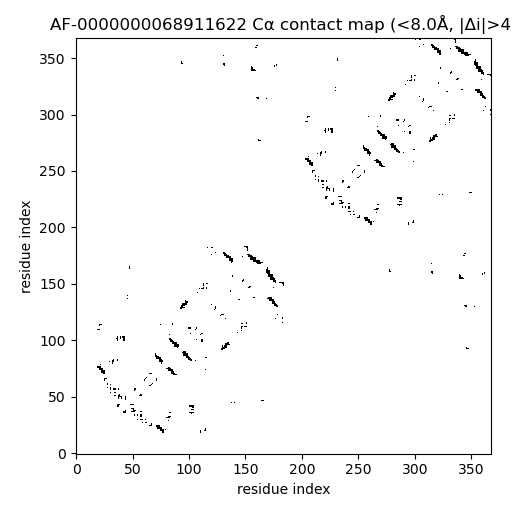96.88 182 PRO A C 1
ATOM 1458 O O . PRO A 1 182 ? -13.867 -7.73 -14.672 1 96.88 182 PRO A O 1
ATOM 1461 N N . LEU A 1 183 ? -15.25 -9.461 -14.367 1 95.25 183 LEU A N 1
ATOM 1462 C CA . LEU A 1 183 ? -14.25 -10.453 -14.75 1 95.25 183 LEU A CA 1
ATOM 1463 C C . LEU A 1 183 ? -14.133 -10.547 -16.266 1 95.25 183 LEU A C 1
ATOM 1465 O O . LEU A 1 183 ? -15.141 -10.547 -16.969 1 95.25 183 LEU A O 1
ATOM 1469 N N . LYS A 1 184 ? -12.961 -10.445 -16.812 1 92.44 184 LYS A N 1
ATOM 1470 C CA . LYS A 1 184 ? -12.781 -10.578 -18.266 1 92.44 184 LYS A CA 1
ATOM 1471 C C . LYS A 1 184 ? -12.5 -12.023 -18.656 1 92.44 184 LYS A C 1
ATOM 1473 O O . LYS A 1 184 ? -11.953 -12.789 -17.859 1 92.44 184 LYS A O 1
ATOM 1478 N N . MET B 1 1 ? 49.25 51.281 -15.805 1 30.69 1 MET B N 1
ATOM 1479 C CA . MET B 1 1 ? 48.531 51.219 -14.523 1 30.69 1 MET B CA 1
ATOM 1480 C C . MET B 1 1 ? 47.062 51.031 -14.742 1 30.69 1 MET B C 1
ATOM 1482 O O . MET B 1 1 ? 46.281 52 -14.812 1 30.69 1 MET B O 1
ATOM 1486 N N . GLU B 1 2 ? 46.594 50.094 -15.758 1 34.94 2 GLU B N 1
ATOM 1487 C CA . GLU B 1 2 ? 45.219 49.75 -16.125 1 34.94 2 GLU B CA 1
ATOM 1488 C C . GLU B 1 2 ? 44.469 49.125 -14.953 1 34.94 2 GLU B C 1
ATOM 1490 O O . GLU B 1 2 ? 44.906 48.156 -14.367 1 34.94 2 GLU B O 1
ATOM 1495 N N . MET B 1 3 ? 43.688 50.031 -14.195 1 34.16 3 MET B N 1
ATOM 1496 C CA . MET B 1 3 ? 42.781 49.75 -13.086 1 34.16 3 MET B CA 1
ATOM 1497 C C . MET B 1 3 ? 41.719 48.75 -13.5 1 34.16 3 MET B C 1
ATOM 1499 O O . MET B 1 3 ? 40.875 49.031 -14.367 1 34.16 3 MET B O 1
ATOM 1503 N N . ASP B 1 4 ? 41.969 47.406 -13.586 1 40.91 4 ASP B N 1
ATOM 1504 C CA . ASP B 1 4 ? 41 46.312 -13.766 1 40.91 4 ASP B CA 1
ATOM 1505 C C . ASP B 1 4 ? 39.906 46.375 -12.703 1 40.91 4 ASP B C 1
ATOM 1507 O O . ASP B 1 4 ? 40.188 46.125 -11.523 1 40.91 4 ASP B O 1
ATOM 1511 N N . SER B 1 5 ? 39 47.438 -12.781 1 40.16 5 SER B N 1
ATOM 1512 C CA . SER B 1 5 ? 37.844 47.5 -11.891 1 40.16 5 SER B CA 1
ATOM 1513 C C . SER B 1 5 ? 37 46.25 -11.969 1 40.16 5 SER B C 1
ATOM 1515 O O . SER B 1 5 ? 36.25 46.062 -12.938 1 40.16 5 SER B O 1
ATOM 1517 N N . ASN B 1 6 ? 37.5 45.125 -11.555 1 42.12 6 ASN B N 1
ATOM 1518 C CA . ASN B 1 6 ? 36.625 43.969 -11.352 1 42.12 6 ASN B CA 1
ATOM 1519 C C . ASN B 1 6 ? 35.438 44.312 -10.484 1 42.12 6 ASN B C 1
ATOM 1521 O O . ASN B 1 6 ? 35.562 44.531 -9.273 1 42.12 6 ASN B O 1
ATOM 1525 N N . GLU B 1 7 ? 34.406 45.031 -11.031 1 40.06 7 GLU B N 1
ATOM 1526 C CA . GLU B 1 7 ? 33.156 45.219 -10.352 1 40.06 7 GLU B CA 1
ATOM 1527 C C . GLU B 1 7 ? 32.594 43.875 -9.852 1 40.06 7 GLU B C 1
ATOM 1529 O O . GLU B 1 7 ? 32.344 42.969 -10.641 1 40.06 7 GLU B O 1
ATOM 1534 N N . THR B 1 8 ? 32.875 43.5 -8.648 1 42.22 8 THR B N 1
ATOM 1535 C CA . THR B 1 8 ? 32.25 42.406 -7.918 1 42.22 8 THR B CA 1
ATOM 1536 C C . THR B 1 8 ? 30.734 42.469 -7.988 1 42.22 8 THR B C 1
ATOM 1538 O O . THR B 1 8 ? 30.141 43.5 -7.617 1 42.22 8 THR B O 1
ATOM 1541 N N . GLN B 1 9 ? 30.094 41.906 -8.984 1 44.56 9 GLN B N 1
ATOM 1542 C CA . GLN B 1 9 ? 28.641 41.781 -9.016 1 44.56 9 GLN B CA 1
ATOM 1543 C C . GLN B 1 9 ? 28.094 41.375 -7.664 1 44.56 9 GLN B C 1
ATOM 1545 O O . GLN B 1 9 ? 28.641 40.469 -7.023 1 44.56 9 GLN B O 1
ATOM 1550 N N . PRO B 1 10 ? 27.453 42.281 -6.973 1 33.91 10 PRO B N 1
ATOM 1551 C CA . PRO B 1 10 ? 26.906 41.875 -5.684 1 33.91 10 PRO B CA 1
ATOM 1552 C C . PRO B 1 10 ? 26.172 40.531 -5.766 1 33.91 10 PRO B C 1
ATOM 1554 O O . PRO B 1 10 ? 25.484 40.25 -6.75 1 33.91 10 PRO B O 1
ATOM 1557 N N . LYS B 1 11 ? 26.828 39.594 -5.305 1 48.31 11 LYS B N 1
ATOM 1558 C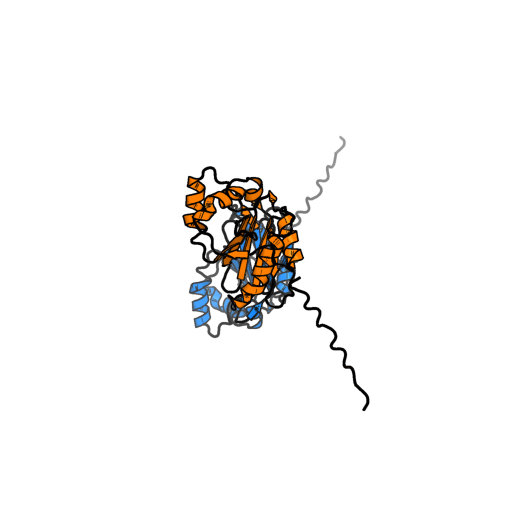 CA . LYS B 1 11 ? 26.094 38.344 -5.082 1 48.31 11 LYS B CA 1
ATOM 1559 C C . LYS B 1 11 ? 24.703 38.625 -4.512 1 48.31 11 LYS B C 1
ATOM 1561 O O . LYS B 1 11 ? 24.578 39.094 -3.377 1 48.31 11 LYS B O 1
ATOM 1566 N N . VAL B 1 12 ? 23.719 39 -5.254 1 39.5 12 VAL B N 1
ATOM 1567 C CA . VAL B 1 12 ? 22.344 39.031 -4.773 1 39.5 12 VAL B CA 1
ATOM 1568 C C . VAL B 1 12 ? 22.078 37.781 -3.896 1 39.5 12 VAL B C 1
ATOM 1570 O O . VAL B 1 12 ? 22.109 36.656 -4.379 1 39.5 12 VAL B O 1
ATOM 1573 N N . VAL B 1 13 ? 22.359 37.844 -2.689 1 39.22 13 VAL B N 1
ATOM 1574 C CA . VAL B 1 13 ? 21.906 36.844 -1.745 1 39.22 13 VAL B CA 1
ATOM 1575 C C . VAL B 1 13 ? 20.391 36.719 -1.806 1 39.22 13 VAL B C 1
ATOM 1577 O O . VAL B 1 13 ? 19.672 37.656 -1.452 1 39.22 13 VAL B O 1
ATOM 1580 N N . VAL B 1 14 ? 19.828 36.094 -2.773 1 40.16 14 VAL B N 1
ATOM 1581 C CA . VAL B 1 14 ? 18.406 35.719 -2.709 1 40.16 14 VAL B CA 1
ATOM 1582 C C . VAL B 1 14 ? 18.078 35.219 -1.312 1 40.16 14 VAL B C 1
ATOM 1584 O O . VAL B 1 14 ? 18.656 34.219 -0.856 1 40.16 14 VAL B O 1
ATOM 1587 N N . SER B 1 15 ? 17.844 36.062 -0.349 1 37.62 15 SER B N 1
ATOM 1588 C CA . SER B 1 15 ? 17.359 35.656 0.97 1 37.62 15 SER B CA 1
ATOM 1589 C C . SER B 1 15 ? 16.312 34.562 0.868 1 37.62 15 SER B C 1
ATOM 1591 O O . SER B 1 15 ? 15.531 34.531 -0.082 1 37.62 15 SER B O 1
ATOM 1593 N N . SER B 1 16 ? 16.578 33.375 1.196 1 44.16 16 SER B N 1
ATOM 1594 C CA . SER B 1 16 ? 15.555 32.344 1.323 1 44.16 16 SER B CA 1
ATOM 1595 C C . SER B 1 16 ? 14.234 32.938 1.797 1 44.16 16 SER B C 1
ATOM 1597 O O . SER B 1 16 ? 14.219 33.781 2.693 1 44.16 16 SER B O 1
ATOM 1599 N N . PRO B 1 17 ? 13.25 33.156 0.967 1 49.22 17 PRO B N 1
ATOM 1600 C CA . PRO B 1 17 ? 12.016 33.781 1.44 1 49.22 17 PRO B CA 1
ATOM 1601 C C . PRO B 1 17 ? 11.742 33.5 2.916 1 49.22 17 PRO B C 1
ATOM 1603 O O . PRO B 1 17 ? 12.148 32.469 3.436 1 49.22 17 PRO B O 1
ATOM 1606 N N . ALA B 1 18 ? 11.625 34.469 3.777 1 56.44 18 ALA B N 1
ATOM 1607 C CA . ALA B 1 18 ? 11.297 34.438 5.199 1 56.44 18 ALA B CA 1
ATOM 1608 C C . ALA B 1 18 ? 10.32 33.312 5.508 1 56.44 18 ALA B C 1
ATOM 1610 O O . ALA B 1 18 ? 9.305 33.156 4.828 1 56.44 18 ALA B O 1
ATOM 1611 N N . ARG B 1 19 ? 10.773 32.125 6.18 1 69.56 19 ARG B N 1
ATOM 1612 C CA . ARG B 1 19 ? 9.922 31.031 6.617 1 69.56 19 ARG B CA 1
ATOM 1613 C C . ARG B 1 19 ? 8.758 31.547 7.453 1 69.56 19 A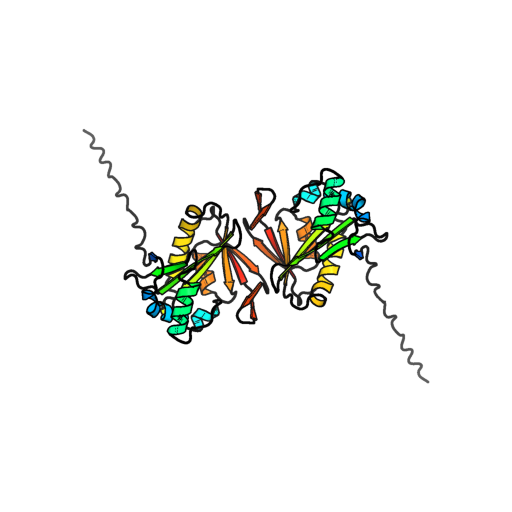RG B C 1
ATOM 1615 O O . ARG B 1 19 ? 8.953 32.188 8.484 1 69.56 19 ARG B O 1
ATOM 1622 N N . ARG B 1 20 ? 7.539 31.469 6.922 1 88.31 20 ARG B N 1
ATOM 1623 C CA . ARG B 1 20 ? 6.316 31.922 7.582 1 88.31 20 ARG B CA 1
ATOM 1624 C C . ARG B 1 20 ? 5.934 30.984 8.719 1 88.31 20 ARG B C 1
ATOM 1626 O O . ARG B 1 20 ? 5.137 31.344 9.586 1 88.31 20 ARG B O 1
ATOM 1633 N N . ILE B 1 21 ? 6.684 29.75 8.68 1 95.94 21 ILE B N 1
ATOM 1634 C CA . ILE B 1 21 ? 6.293 28.812 9.727 1 95.94 21 ILE B CA 1
ATOM 1635 C C . ILE B 1 21 ? 7.527 28.109 10.297 1 95.94 21 ILE B C 1
ATOM 1637 O O . ILE B 1 21 ? 8.609 28.172 9.703 1 95.94 21 ILE B O 1
ATOM 1641 N N . SER B 1 22 ? 7.445 27.609 11.461 1 97.19 22 SER B N 1
ATOM 1642 C CA . SER B 1 22 ? 8.414 26.734 12.102 1 97.19 22 SER B CA 1
ATOM 1643 C C . SER B 1 22 ? 7.754 25.453 12.617 1 97.19 22 SER B C 1
ATOM 1645 O O . SER B 1 22 ? 6.531 25.391 12.758 1 97.19 22 SER B O 1
ATOM 1647 N N . LEU B 1 23 ? 8.586 24.438 12.789 1 97.94 23 LEU B N 1
ATOM 1648 C CA . LEU B 1 23 ? 8.117 23.172 13.328 1 97.94 23 LEU B CA 1
ATOM 1649 C C . LEU B 1 23 ? 8.742 22.891 14.695 1 97.94 23 LEU B C 1
ATOM 1651 O O . LEU B 1 23 ? 9.945 23.078 14.875 1 97.94 23 LEU B O 1
ATOM 1655 N N . ARG B 1 24 ? 7.926 22.453 15.602 1 97.25 24 ARG B N 1
ATOM 1656 C CA . ARG B 1 24 ? 8.438 22.094 16.922 1 97.25 24 ARG B CA 1
ATOM 1657 C C . ARG B 1 24 ? 7.574 21.016 17.562 1 97.25 24 ARG B C 1
ATOM 1659 O O . ARG B 1 24 ? 6.477 20.719 17.094 1 97.25 24 ARG B O 1
ATOM 1666 N N . GLN B 1 25 ? 8.094 20.469 18.672 1 96 25 GLN B N 1
ATOM 1667 C CA . GLN B 1 25 ? 7.293 19.516 19.438 1 96 25 GLN B CA 1
ATOM 1668 C C . GLN B 1 25 ? 6.066 20.203 20.047 1 96 25 GLN B C 1
ATOM 1670 O O . GLN B 1 25 ? 6.117 21.375 20.406 1 96 25 GLN B O 1
ATOM 1675 N N . MET B 1 26 ? 5.059 19.391 20.156 1 94.94 26 MET B N 1
ATOM 1676 C CA . MET B 1 26 ? 3.865 19.891 20.828 1 94.94 26 MET B CA 1
ATOM 1677 C C . MET B 1 26 ? 3.969 19.719 22.344 1 94.94 26 MET B C 1
ATOM 1679 O O . MET B 1 26 ? 4.656 18.812 22.812 1 94.94 26 MET B O 1
ATOM 1683 N N . THR B 1 27 ? 3.344 20.609 23.031 1 93.19 27 THR B N 1
ATOM 1684 C CA . THR B 1 27 ? 3.242 20.516 24.469 1 93.19 27 THR B CA 1
ATOM 1685 C C . THR B 1 27 ? 1.788 20.625 24.922 1 93.19 27 THR B C 1
ATOM 1687 O O . THR B 1 27 ? 0.913 20.984 24.125 1 93.19 27 THR B O 1
ATOM 1690 N N . LEU B 1 28 ? 1.603 20.297 26.188 1 92.19 28 LEU B N 1
ATOM 1691 C CA . LEU B 1 28 ? 0.247 20.375 26.719 1 92.19 28 LEU B CA 1
ATOM 1692 C C . LEU B 1 28 ? -0.272 21.812 26.703 1 92.19 28 LEU B C 1
ATOM 1694 O O . LEU B 1 28 ? -1.481 22.031 26.625 1 92.19 28 LEU B O 1
ATOM 1698 N N . SER B 1 29 ? 0.621 22.781 26.75 1 92.88 29 SER B N 1
ATOM 1699 C CA . SER B 1 29 ? 0.212 24.188 26.734 1 92.88 29 SER B CA 1
ATOM 1700 C C . SER B 1 29 ? -0.395 24.578 25.391 1 92.88 29 SER B C 1
ATOM 1702 O O . SER B 1 29 ? -1.018 25.641 25.266 1 92.88 29 SER B O 1
ATOM 1704 N N . ASP B 1 30 ? -0.317 23.672 24.375 1 94.31 30 ASP B N 1
ATOM 1705 C CA . ASP B 1 30 ? -0.833 23.938 23.031 1 94.31 30 ASP B CA 1
ATOM 1706 C C . ASP B 1 30 ? -2.301 23.531 22.922 1 94.31 30 ASP B C 1
ATOM 1708 O O . ASP B 1 30 ? -2.908 23.672 21.859 1 94.31 30 ASP B O 1
ATOM 1712 N N . VAL B 1 31 ? -2.902 23.094 23.969 1 93.19 31 VAL B N 1
ATOM 1713 C CA . VAL B 1 31 ? -4.203 22.438 23.922 1 93.19 31 VAL B CA 1
ATOM 1714 C C . VAL B 1 31 ? -5.25 23.406 23.375 1 93.19 31 VAL B C 1
ATOM 1716 O O . VAL B 1 31 ? -6.121 23 22.594 1 93.19 31 VAL B O 1
ATOM 1719 N N . ASP B 1 32 ? -5.23 24.703 23.75 1 93.69 32 ASP B N 1
ATOM 1720 C CA . ASP B 1 32 ? -6.238 25.656 23.297 1 93.69 32 ASP B CA 1
ATOM 1721 C C . ASP B 1 32 ? -6.133 25.875 21.781 1 93.69 32 ASP B C 1
ATOM 1723 O O . ASP B 1 32 ? -7.152 25.984 21.094 1 93.69 32 ASP B O 1
ATOM 1727 N N . HIS B 1 33 ? -4.941 25.938 21.328 1 94.5 33 HIS B N 1
ATOM 1728 C CA . HIS B 1 33 ? -4.742 26.062 19.891 1 94.5 33 HIS B CA 1
ATOM 1729 C C . HIS B 1 33 ? -5.105 24.781 19.156 1 94.5 33 HIS B C 1
ATOM 1731 O O . HIS B 1 33 ? -5.703 24.812 18.094 1 94.5 33 HIS B O 1
ATOM 1737 N N . TYR B 1 34 ? -4.773 23.641 19.812 1 95 34 TYR B N 1
ATOM 1738 C CA . TYR B 1 34 ? -5.098 22.328 19.266 1 95 34 TYR B CA 1
ATOM 1739 C C . TYR B 1 34 ? -6.598 22.188 19.047 1 95 34 TYR B C 1
ATOM 1741 O O . TYR B 1 34 ? -7.035 21.656 18.031 1 95 34 TYR B O 1
ATOM 1749 N N . MET B 1 35 ? -7.352 22.703 19.922 1 94 35 MET B N 1
ATOM 1750 C CA . MET B 1 35 ? -8.805 22.547 19.906 1 94 35 MET B CA 1
ATOM 1751 C C . MET B 1 35 ? -9.414 23.25 18.703 1 94 35 MET B C 1
ATOM 1753 O O . MET B 1 35 ? -10.484 22.875 18.234 1 94 35 MET B O 1
ATOM 1757 N N . VAL B 1 36 ? -8.719 24.281 18.203 1 94.31 36 VAL B N 1
ATOM 1758 C CA . VAL B 1 36 ? -9.227 25.062 17.078 1 94.31 36 VAL B CA 1
ATOM 1759 C C . VAL B 1 36 ? -9.469 24.156 15.875 1 94.31 36 VAL B C 1
ATOM 1761 O O . VAL B 1 36 ? -10.516 24.234 15.234 1 94.31 36 VAL B O 1
ATOM 1764 N N . TRP B 1 37 ? -8.594 23.25 15.602 1 95.12 37 TRP B N 1
ATOM 1765 C CA . TRP B 1 37 ? -8.805 22.359 14.461 1 95.12 37 TRP B CA 1
ATOM 1766 C C . TRP B 1 37 ? -9.367 21.016 14.914 1 95.12 37 TRP B C 1
ATOM 1768 O O . TRP B 1 37 ? -10.086 20.359 14.164 1 95.12 37 TRP B O 1
ATOM 1778 N N . ALA B 1 38 ? -9.148 20.594 16.109 1 94.44 38 ALA B N 1
ATOM 1779 C CA . ALA B 1 38 ? -9.523 19.266 16.578 1 94.44 38 ALA B CA 1
ATOM 1780 C C . ALA B 1 38 ? -11.039 19.156 16.766 1 94.44 38 ALA B C 1
ATOM 1782 O O . ALA B 1 38 ? -11.586 18.062 16.859 1 94.44 38 ALA B O 1
ATOM 1783 N N . THR B 1 39 ? -11.68 20.297 16.875 1 94.06 39 THR B N 1
ATOM 1784 C CA . THR B 1 39 ? -13.125 20.297 17.078 1 94.06 39 THR B CA 1
ATOM 1785 C C . THR B 1 39 ? -13.852 20.594 15.766 1 94.06 39 THR B C 1
ATOM 1787 O O . THR B 1 39 ? -15.086 20.531 15.711 1 94.06 39 THR B O 1
ATOM 1790 N N . ASP B 1 40 ? -13.195 20.953 14.797 1 95.81 40 ASP B N 1
ATOM 1791 C CA . ASP B 1 40 ? -13.781 21.344 13.516 1 95.81 40 ASP B CA 1
ATOM 1792 C C . ASP B 1 40 ? -14.07 20.109 12.656 1 95.81 40 ASP B C 1
ATOM 1794 O O . ASP B 1 40 ? -13.141 19.453 12.18 1 95.81 40 ASP B O 1
ATOM 1798 N N . ALA B 1 41 ? -15.312 19.891 12.344 1 95.38 41 ALA B N 1
ATOM 1799 C CA . ALA B 1 41 ? -15.734 18.719 11.602 1 95.38 41 ALA B CA 1
ATOM 1800 C C . ALA B 1 41 ? -15.203 18.734 10.172 1 95.38 41 ALA B C 1
ATOM 1802 O O . ALA B 1 41 ? -14.945 17.688 9.578 1 95.38 41 ALA B O 1
ATOM 1803 N N . LYS B 1 42 ? -15.07 19.859 9.641 1 96.12 42 LYS B N 1
ATOM 1804 C CA . LYS B 1 42 ? -14.539 19.953 8.281 1 96.12 42 LYS B CA 1
ATOM 1805 C C . LYS B 1 42 ? -13.07 19.547 8.234 1 96.12 42 LYS B C 1
ATOM 1807 O O . LYS B 1 42 ? -12.625 18.938 7.262 1 96.12 42 LYS B O 1
ATOM 1812 N N . VAL B 1 43 ? -12.367 19.875 9.266 1 96.12 43 VAL B N 1
ATOM 1813 C CA . VAL B 1 43 ? -10.977 19.453 9.359 1 96.12 43 VAL B CA 1
ATOM 1814 C C . VAL B 1 43 ? -10.891 17.953 9.555 1 96.12 43 VAL B C 1
ATOM 1816 O O . VAL B 1 43 ? -10.109 17.266 8.891 1 96.12 43 VAL B O 1
ATOM 1819 N N . ALA B 1 44 ? -11.734 17.422 10.359 1 95.5 44 ALA B N 1
ATOM 1820 C CA . ALA B 1 44 ? -11.719 16.016 10.742 1 95.5 44 ALA B CA 1
ATOM 1821 C C . ALA B 1 44 ? -12.18 15.125 9.594 1 95.5 44 ALA B C 1
ATOM 1823 O O . ALA B 1 44 ? -11.977 13.914 9.609 1 95.5 44 ALA B O 1
ATOM 1824 N N . GLN B 1 45 ? -12.797 15.695 8.617 1 94.69 45 GLN B N 1
ATOM 1825 C CA . GLN B 1 45 ? -13.438 14.953 7.535 1 94.69 45 GLN B CA 1
ATOM 1826 C C . GLN B 1 45 ? -12.469 13.961 6.898 1 94.69 45 G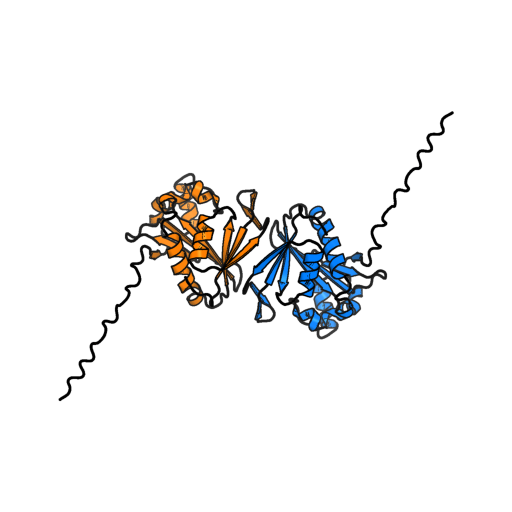LN B C 1
ATOM 1828 O O . GLN B 1 45 ? -12.844 12.836 6.574 1 94.69 45 GLN B O 1
ATOM 1833 N N . PHE B 1 46 ? -11.25 14.359 6.754 1 93.56 46 PHE B N 1
ATOM 1834 C CA . PHE B 1 46 ? -10.289 13.516 6.051 1 93.56 46 PHE B CA 1
ATOM 1835 C C . PHE B 1 46 ? -9.266 12.938 7.02 1 93.56 46 PHE B C 1
ATOM 1837 O O . PHE B 1 46 ? -8.219 12.43 6.598 1 93.56 46 PHE B O 1
ATOM 1844 N N . CYS B 1 47 ? -9.531 13.109 8.258 1 93.94 47 CYS B N 1
ATOM 1845 C CA . CYS B 1 47 ? -8.656 12.57 9.289 1 93.94 47 CYS B CA 1
ATOM 1846 C C . CYS B 1 47 ? -9.234 11.289 9.891 1 93.94 47 CYS B C 1
ATOM 1848 O O . CYS B 1 47 ? -10.43 11.031 9.758 1 93.94 47 CYS B O 1
ATOM 1850 N N . SER B 1 48 ? -8.359 10.523 10.539 1 91.56 48 SER B N 1
ATOM 1851 C CA . SER B 1 48 ? -8.805 9.266 11.125 1 91.56 48 SER B CA 1
ATOM 1852 C C . SER B 1 48 ? -9.555 9.5 12.43 1 91.56 48 SER B C 1
ATOM 1854 O O . SER B 1 48 ? -10.234 8.602 12.938 1 91.56 48 SER B O 1
ATOM 1856 N N . TRP B 1 49 ? -9.438 10.672 12.984 1 92 49 TRP B N 1
ATOM 1857 C CA . TRP B 1 49 ? -10.062 10.969 14.266 1 92 49 TRP B CA 1
ATOM 1858 C C . TRP B 1 49 ? -11.375 11.719 14.07 1 92 49 TRP B C 1
ATOM 1860 O O . TRP B 1 49 ? -11.594 12.336 13.023 1 92 49 TRP B O 1
ATOM 1870 N N . GLU B 1 50 ? -12.211 11.656 15.117 1 93.5 50 GLU B N 1
ATOM 1871 C CA . GLU B 1 50 ? -13.438 12.445 15.18 1 93.5 50 GLU B CA 1
ATOM 1872 C C . GLU B 1 50 ? -13.211 13.758 15.93 1 93.5 50 GLU B C 1
ATOM 1874 O O . GLU B 1 50 ? -12.289 13.859 16.75 1 93.5 50 GLU B O 1
ATOM 1879 N N . PRO B 1 51 ? -14.062 14.68 15.602 1 94.81 51 PRO B N 1
ATOM 1880 C CA . PRO B 1 51 ? -13.922 15.938 16.344 1 94.81 51 PRO B CA 1
ATOM 1881 C C . PRO B 1 51 ? -14.062 15.742 17.859 1 94.81 51 PRO B C 1
ATOM 1883 O O . PRO B 1 51 ? -14.922 14.977 18.297 1 94.81 51 PRO B O 1
ATOM 1886 N N . CYS B 1 52 ? -13.156 16.406 18.484 1 92.75 52 CYS B N 1
ATOM 1887 C CA . CYS B 1 52 ? -13.281 16.406 19.938 1 92.75 52 CYS B CA 1
ATOM 1888 C C . CYS B 1 52 ? -14.555 17.125 20.375 1 92.75 52 CYS B C 1
ATOM 1890 O O . CYS B 1 52 ? -14.961 18.109 19.766 1 92.75 52 CYS B O 1
ATOM 1892 N N . THR B 1 53 ? -15.109 16.625 21.5 1 91.81 53 THR B N 1
ATOM 1893 C CA . THR B 1 53 ? -16.359 17.219 21.969 1 91.81 53 THR B CA 1
ATOM 1894 C C . THR B 1 53 ? -16.156 17.969 23.281 1 91.81 53 THR B C 1
ATOM 1896 O O . THR B 1 53 ? -17.078 18.609 23.781 1 91.81 53 THR B O 1
ATOM 1899 N N . SER B 1 54 ? -14.984 17.859 23.859 1 91.81 54 SER B N 1
ATOM 1900 C CA . SER B 1 54 ? -14.656 18.578 25.094 1 91.81 54 SER B CA 1
ATOM 1901 C C . SER B 1 54 ? -13.156 18.812 25.203 1 91.81 54 SER B C 1
ATOM 1903 O O . SER B 1 54 ? -12.359 18.172 24.516 1 91.81 54 SER B O 1
ATOM 1905 N N . ARG B 1 55 ? -12.891 19.703 26.047 1 90.75 55 ARG B N 1
ATOM 1906 C CA . ARG B 1 55 ? -11.484 20 26.328 1 90.75 55 ARG B CA 1
ATOM 1907 C C . ARG B 1 55 ? -10.797 18.797 26.953 1 90.75 55 ARG B C 1
ATOM 1909 O O . ARG B 1 55 ? -9.633 18.516 26.672 1 90.75 55 ARG B O 1
ATOM 1916 N N . GLU B 1 56 ? -11.516 18.109 27.734 1 92.19 56 GLU B N 1
ATOM 1917 C CA . GLU B 1 56 ? -10.984 16.922 28.391 1 92.19 56 GLU B CA 1
ATOM 1918 C C . GLU B 1 56 ? -10.625 15.844 27.375 1 92.19 56 GLU B C 1
ATOM 1920 O O . GLU B 1 56 ? -9.594 15.188 27.484 1 92.19 56 GLU B O 1
ATOM 1925 N N . GLU B 1 57 ? -11.445 15.703 26.438 1 91.56 57 GLU B N 1
ATOM 1926 C CA . GLU B 1 57 ? -11.172 14.758 25.359 1 91.56 57 GLU B CA 1
ATOM 1927 C C . GLU B 1 57 ? -9.922 15.164 24.578 1 91.56 57 GLU B C 1
ATOM 1929 O O . GLU B 1 57 ? -9.102 14.312 24.234 1 91.56 57 GLU B O 1
ATOM 1934 N N . ALA B 1 58 ? -9.82 16.406 24.359 1 88.88 58 ALA B N 1
ATOM 1935 C CA . ALA B 1 58 ? -8.672 16.922 23.641 1 88.88 58 ALA B CA 1
ATOM 1936 C C . ALA B 1 58 ? -7.379 16.688 24.406 1 88.88 58 ALA B C 1
ATOM 1938 O O . ALA B 1 58 ? -6.379 16.234 23.844 1 88.88 58 ALA B O 1
ATOM 1939 N N . ILE B 1 59 ? -7.477 16.938 25.641 1 90.56 59 ILE B N 1
ATOM 1940 C CA . ILE B 1 59 ? -6.316 16.734 26.5 1 90.56 59 ILE B CA 1
ATOM 1941 C C . ILE B 1 59 ? -5.914 15.258 26.484 1 90.56 59 ILE B C 1
ATOM 1943 O O . ILE B 1 59 ? -4.73 14.93 26.359 1 90.56 59 ILE B O 1
ATOM 1947 N N . THR B 1 60 ? -6.852 14.461 26.562 1 91.19 60 THR B N 1
ATOM 1948 C CA . THR B 1 60 ? -6.59 13.023 26.547 1 91.19 60 THR B CA 1
ATOM 1949 C C . THR B 1 60 ? -5.949 12.609 25.219 1 91.19 60 THR B C 1
ATOM 1951 O O . THR B 1 60 ? -4.961 11.875 25.219 1 91.19 60 THR B O 1
ATOM 1954 N N . TYR B 1 61 ? -6.488 13.086 24.188 1 87.69 61 TYR B N 1
ATOM 1955 C CA . TYR B 1 61 ? -5.957 12.75 22.859 1 87.69 61 TYR B CA 1
ATOM 1956 C C . TYR B 1 61 ? -4.531 13.266 22.703 1 87.69 61 TYR B C 1
ATOM 1958 O O . TYR B 1 61 ? -3.654 12.547 22.219 1 87.69 61 TYR B O 1
ATOM 1966 N N . ILE B 1 62 ? -4.309 14.469 23.094 1 88.5 62 ILE B N 1
ATOM 1967 C CA . ILE B 1 62 ? -2.984 15.062 22.969 1 88.5 62 ILE B CA 1
ATOM 1968 C C . ILE B 1 62 ? -1.979 14.266 23.797 1 88.5 62 ILE B C 1
ATOM 1970 O O . ILE B 1 62 ? -0.911 13.898 23.297 1 88.5 62 ILE B O 1
ATOM 1974 N N . THR B 1 63 ? -2.406 13.984 24.969 1 90.25 63 THR B N 1
ATOM 1975 C CA . THR B 1 63 ? -1.504 13.312 25.891 1 90.25 63 THR B CA 1
ATOM 1976 C C . THR B 1 63 ? -1.205 11.891 25.422 1 90.25 63 THR B C 1
ATOM 1978 O O . THR B 1 63 ? -0.061 11.438 25.5 1 90.25 63 THR B O 1
ATOM 1981 N N . ASP B 1 64 ? -2.172 11.266 24.906 1 91.31 64 ASP B N 1
ATOM 1982 C CA . ASP B 1 64 ? -2.041 9.836 24.609 1 91.31 64 ASP B CA 1
ATOM 1983 C C . ASP B 1 64 ? -1.504 9.617 23.203 1 91.31 64 ASP B C 1
ATOM 1985 O O . ASP B 1 64 ? -0.823 8.617 22.938 1 91.31 64 ASP B O 1
ATOM 1989 N N . SER B 1 65 ? -1.767 10.5 22.328 1 90.19 65 SER B N 1
ATOM 1990 C CA . SER B 1 65 ? -1.495 10.203 20.922 1 90.19 65 SER B CA 1
ATOM 1991 C C . SER B 1 65 ? -0.517 11.211 20.328 1 90.19 65 SER B C 1
ATOM 1993 O O . SER B 1 65 ? 0.395 10.836 19.578 1 90.19 65 SER B O 1
ATOM 1995 N N . VAL B 1 66 ? -0.709 12.422 20.688 1 91.5 66 VAL B N 1
ATOM 1996 C CA . VAL B 1 66 ? 0.076 13.469 20.047 1 91.5 66 VAL B CA 1
ATOM 1997 C C . VAL B 1 66 ? 1.455 13.555 20.703 1 91.5 66 VAL B C 1
ATOM 1999 O O . VAL B 1 66 ? 2.477 13.461 20.016 1 91.5 66 VAL B O 1
ATOM 2002 N N . LEU B 1 67 ? 1.472 13.586 21.969 1 92 67 LEU B N 1
ATOM 2003 C CA . LEU B 1 67 ? 2.725 13.773 22.703 1 92 67 LEU B CA 1
ATOM 2004 C C . LEU B 1 67 ? 3.559 12.492 22.672 1 92 67 LEU B C 1
ATOM 2006 O O . LEU B 1 67 ? 4.781 12.547 22.828 1 92 67 LEU B O 1
ATOM 2010 N N . THR B 1 68 ? 2.926 11.398 22.469 1 93.81 68 THR B N 1
ATOM 2011 C CA . THR B 1 68 ? 3.627 10.117 22.484 1 93.81 68 THR B CA 1
ATOM 2012 C C . THR B 1 68 ? 4.008 9.688 21.062 1 93.81 68 THR B C 1
ATOM 2014 O O . THR B 1 68 ? 4.695 8.68 20.875 1 93.81 68 THR B O 1
ATOM 2017 N N . HIS B 1 69 ? 3.545 10.422 20.172 1 96.12 69 HIS B N 1
ATOM 2018 C CA . HIS B 1 69 ? 3.867 10.07 18.797 1 96.12 69 HIS B CA 1
ATOM 2019 C C . HIS B 1 69 ? 5.359 10.227 18.516 1 96.12 69 HIS B C 1
ATOM 2021 O O . HIS B 1 69 ? 5.961 11.242 18.875 1 96.12 69 HIS B O 1
ATOM 2027 N N . PRO B 1 70 ? 5.938 9.281 17.844 1 95.81 70 PRO B N 1
ATOM 2028 C CA . PRO B 1 70 ? 7.391 9.305 17.672 1 95.81 70 PRO B CA 1
ATOM 2029 C C . PRO B 1 70 ? 7.863 10.492 16.828 1 95.81 70 PRO B C 1
ATOM 2031 O O . PRO B 1 70 ? 8.992 10.953 16.984 1 95.81 70 PRO B O 1
ATOM 2034 N N . TRP B 1 71 ? 7.047 10.938 15.945 1 97.88 71 TRP B N 1
ATOM 2035 C CA . TRP B 1 71 ? 7.422 12.055 15.086 1 97.88 71 TRP B CA 1
ATOM 2036 C C . TRP B 1 71 ? 6.203 12.898 14.727 1 97.88 71 TRP B C 1
ATOM 2038 O O . TRP B 1 71 ? 5.57 12.688 13.695 1 97.88 71 TRP B O 1
ATOM 2048 N N . LEU B 1 72 ? 5.816 13.766 15.492 1 98 72 LEU B N 1
ATOM 2049 C CA . LEU B 1 72 ? 4.762 14.75 15.305 1 98 72 LEU B CA 1
ATOM 2050 C C . LEU B 1 72 ? 5.238 16.141 15.711 1 98 72 LEU B C 1
ATOM 2052 O O . LEU B 1 72 ? 5.855 16.312 16.766 1 98 72 LEU B O 1
ATOM 2056 N N . ARG B 1 73 ? 5.031 17.109 14.82 1 97.88 73 ARG B N 1
ATOM 2057 C CA . ARG B 1 73 ? 5.457 18.484 15.078 1 97.88 73 ARG B CA 1
ATOM 2058 C C . ARG B 1 73 ? 4.309 19.469 14.852 1 97.88 73 ARG B C 1
ATOM 2060 O O . ARG B 1 73 ? 3.539 19.312 13.898 1 97.88 73 ARG B O 1
ATOM 2067 N N . ALA B 1 74 ? 4.301 20.391 15.734 1 98.12 74 ALA B N 1
ATOM 2068 C CA . ALA B 1 74 ? 3.391 21.516 15.531 1 98.12 74 ALA B CA 1
ATOM 2069 C C . ALA B 1 74 ? 3.865 22.406 14.383 1 98.12 74 ALA B C 1
ATOM 2071 O O . ALA B 1 74 ? 5.062 22.688 14.258 1 98.12 74 ALA B O 1
ATOM 2072 N N . ILE B 1 75 ? 2.941 22.75 13.562 1 98.5 75 ILE B N 1
ATOM 2073 C CA . ILE B 1 75 ? 3.174 23.812 12.594 1 98.5 75 ILE B CA 1
ATOM 2074 C C . ILE B 1 75 ? 2.867 25.172 13.219 1 98.5 75 ILE B C 1
ATOM 2076 O O . ILE B 1 75 ? 1.708 25.484 13.5 1 98.5 75 ILE B O 1
ATOM 2080 N N . CYS B 1 76 ? 3.904 26.031 13.328 1 98.19 76 CYS B N 1
ATOM 2081 C CA . CYS B 1 76 ? 3.744 27.25 14.109 1 98.19 76 CYS B CA 1
ATOM 2082 C C . CYS B 1 76 ? 3.951 28.484 13.242 1 98.19 76 CYS B C 1
ATOM 2084 O O . CYS B 1 76 ? 4.828 28.5 12.375 1 98.19 76 CYS B O 1
ATOM 2086 N N . LEU B 1 77 ? 3.152 29.469 13.602 1 97 77 LEU B N 1
ATOM 2087 C CA . LEU B 1 77 ? 3.375 30.781 13.016 1 97 77 LEU B CA 1
ATOM 2088 C C . LEU B 1 77 ? 4.602 31.453 13.633 1 97 77 LEU B C 1
ATOM 2090 O O . LEU B 1 77 ? 5.285 30.859 14.469 1 97 77 LEU B O 1
ATOM 2094 N N . GLU B 1 78 ? 4.828 32.625 13.195 1 93.56 78 GLU B N 1
ATOM 2095 C CA . GLU B 1 78 ? 6.008 33.344 13.641 1 93.56 78 GLU B CA 1
ATOM 2096 C C . GLU B 1 78 ? 5.957 33.594 15.148 1 93.56 78 GLU B C 1
ATOM 2098 O O . GLU B 1 78 ? 6.996 33.656 15.805 1 93.56 78 GLU B O 1
ATOM 2103 N N . ASP B 1 79 ? 4.812 33.719 15.688 1 93.25 79 ASP B N 1
ATOM 2104 C CA . ASP B 1 79 ? 4.66 34 17.109 1 93.25 79 ASP B CA 1
ATOM 2105 C C . ASP B 1 79 ? 4.629 32.688 17.906 1 93.25 79 ASP B C 1
ATOM 2107 O O . ASP B 1 79 ? 4.215 32.688 19.078 1 93.25 79 ASP B O 1
ATOM 2111 N N . ASP B 1 80 ? 4.852 31.562 17.266 1 94.75 80 ASP B N 1
ATOM 2112 C CA . ASP B 1 80 ? 5 30.234 17.859 1 94.75 80 ASP B CA 1
ATOM 2113 C C . ASP B 1 80 ? 3.639 29.609 18.125 1 94.75 80 ASP B C 1
ATOM 2115 O O . ASP B 1 80 ? 3.547 28.609 18.844 1 94.75 80 ASP B O 1
ATOM 2119 N N . ARG B 1 81 ? 2.617 30.219 17.656 1 95.12 81 ARG B N 1
ATOM 2120 C CA . ARG B 1 81 ? 1.282 29.641 17.797 1 95.12 81 ARG B CA 1
ATOM 2121 C C . ARG B 1 81 ? 1.089 28.469 16.828 1 95.12 81 ARG B C 1
ATOM 2123 O O . ARG B 1 81 ? 1.257 28.625 15.625 1 95.12 81 ARG B O 1
ATOM 2130 N N . PRO B 1 82 ? 0.703 27.359 17.406 1 97.62 82 PRO B N 1
ATOM 2131 C CA . PRO B 1 82 ? 0.416 26.234 16.5 1 97.62 82 PRO B CA 1
ATOM 2132 C C . PRO B 1 82 ? -0.886 26.438 15.719 1 97.62 82 PRO B C 1
ATOM 2134 O O . PRO B 1 82 ? -1.885 26.875 16.281 1 97.62 82 PRO B O 1
ATOM 2137 N N . ILE B 1 83 ? -0.849 26.125 14.469 1 98 83 ILE B N 1
ATOM 2138 C CA . ILE B 1 83 ? -2.047 26.25 13.641 1 98 83 ILE B CA 1
ATOM 2139 C C . ILE B 1 83 ? -2.412 24.891 13.055 1 98 83 ILE B C 1
ATOM 2141 O O . ILE B 1 83 ? -3.385 24.781 12.305 1 98 83 ILE B O 1
ATOM 2145 N N . GLY B 1 84 ? -1.663 23.859 13.32 1 97.81 84 GLY B N 1
ATOM 2146 C CA . GLY B 1 84 ? -1.812 22.484 12.883 1 97.81 84 GLY B CA 1
ATOM 2147 C C . GLY B 1 84 ? -0.655 21.594 13.305 1 97.81 84 GLY B C 1
ATOM 2148 O O . GLY B 1 84 ? 0.136 21.969 14.172 1 97.81 84 GLY B O 1
ATOM 2149 N N . TYR B 1 85 ? -0.636 20.406 12.75 1 98 85 TYR B N 1
ATOM 2150 C CA . TYR B 1 85 ? 0.527 19.562 12.984 1 98 85 TYR B CA 1
ATOM 2151 C C . TYR B 1 85 ? 0.836 18.703 11.766 1 98 85 TYR B C 1
ATOM 2153 O O . TYR B 1 85 ? 0.018 18.594 10.844 1 98 85 TYR B O 1
ATOM 2161 N N . ILE B 1 86 ? 1.987 18.25 11.742 1 98.5 86 ILE B N 1
ATOM 2162 C CA . ILE B 1 86 ? 2.496 17.344 10.719 1 98.5 86 ILE B CA 1
ATOM 2163 C C . ILE B 1 86 ? 3.174 16.141 11.375 1 98.5 86 ILE B C 1
ATOM 2165 O O . ILE B 1 86 ? 3.762 16.281 12.453 1 98.5 86 ILE B O 1
ATOM 2169 N N . LEU B 1 87 ? 3.01 14.992 10.758 1 98.44 87 LEU B N 1
ATOM 2170 C CA . LEU B 1 87 ? 3.553 13.797 11.398 1 98.44 87 LEU B CA 1
ATOM 2171 C C . LEU B 1 87 ? 4.109 12.828 10.359 1 98.44 87 LEU B C 1
ATOM 2173 O O . LEU B 1 87 ? 3.812 12.953 9.172 1 98.44 87 LEU B O 1
ATOM 2177 N N . ILE B 1 88 ? 5.008 11.961 10.781 1 98.62 88 ILE B N 1
ATOM 2178 C CA . ILE B 1 88 ? 5.586 10.859 10.016 1 98.62 88 ILE B CA 1
ATOM 2179 C C . ILE B 1 88 ? 5.238 9.531 10.68 1 98.62 88 ILE B C 1
ATOM 2181 O O . ILE B 1 88 ? 5.441 9.359 11.883 1 98.62 88 ILE B O 1
ATOM 2185 N N . MET B 1 89 ? 4.676 8.672 9.914 1 98 89 MET B N 1
ATOM 2186 C CA . MET B 1 89 ? 4.348 7.332 10.398 1 98 89 MET B CA 1
ATOM 2187 C C . MET B 1 89 ? 5.18 6.273 9.68 1 98 89 MET B C 1
ATOM 2189 O O . MET B 1 89 ? 5.418 6.375 8.477 1 98 89 MET B O 1
ATOM 2193 N N . ALA B 1 90 ? 5.461 5.281 10.438 1 97.44 90 ALA B N 1
ATOM 2194 C CA . ALA B 1 90 ? 6.176 4.164 9.82 1 97.44 90 ALA B CA 1
ATOM 2195 C C . ALA B 1 90 ? 5.219 3.252 9.062 1 97.44 90 ALA B C 1
ATOM 2197 O O . ALA B 1 90 ? 4.18 2.854 9.586 1 97.44 90 ALA B O 1
ATOM 2198 N N . VAL B 1 91 ? 5.52 2.988 7.84 1 97.56 91 VAL B N 1
ATOM 2199 C CA . VAL B 1 91 ? 4.812 1.975 7.066 1 97.56 91 VAL B CA 1
ATOM 2200 C C . VAL B 1 91 ? 5.559 0.645 7.152 1 97.56 91 VAL B C 1
ATOM 2202 O O . VAL B 1 91 ? 4.98 -0.376 7.527 1 97.56 91 VAL B O 1
ATOM 2205 N N . ASP B 1 92 ? 6.793 0.668 6.812 1 97 92 ASP B N 1
ATOM 2206 C CA . ASP B 1 92 ? 7.727 -0.437 7.012 1 97 92 ASP B CA 1
ATOM 2207 C C . ASP B 1 92 ? 9.172 0.064 7.066 1 97 92 ASP B C 1
ATOM 2209 O O . ASP B 1 92 ? 9.422 1.213 7.438 1 97 92 ASP B O 1
ATOM 2213 N N . ASP B 1 93 ? 10.117 -0.715 6.746 1 95.56 93 ASP B N 1
ATOM 2214 C CA . ASP B 1 93 ? 11.516 -0.396 6.984 1 95.56 93 ASP B CA 1
ATOM 2215 C C . ASP B 1 93 ? 11.992 0.722 6.059 1 95.56 93 ASP B C 1
ATOM 2217 O O . ASP B 1 93 ? 12.844 1.525 6.434 1 95.56 93 ASP B O 1
ATOM 2221 N N . ILE B 1 94 ? 11.469 0.785 4.871 1 97.62 94 ILE B N 1
ATOM 2222 C CA . ILE B 1 94 ? 12.039 1.742 3.926 1 97.62 94 ILE B CA 1
ATOM 2223 C C . ILE B 1 94 ? 10.984 2.795 3.568 1 97.62 94 ILE B C 1
ATOM 2225 O O . ILE B 1 94 ? 11.281 3.75 2.846 1 97.62 94 ILE B O 1
ATOM 2229 N N . ARG B 1 95 ? 9.773 2.605 4.055 1 98.5 95 ARG B N 1
ATOM 2230 C CA . ARG B 1 95 ? 8.703 3.531 3.699 1 98.5 95 ARG B CA 1
ATOM 2231 C C . ARG B 1 95 ? 8.164 4.246 4.934 1 98.5 95 ARG B C 1
ATOM 2233 O O . ARG B 1 95 ? 7.91 3.615 5.961 1 98.5 95 ARG B O 1
ATOM 2240 N N . LYS B 1 96 ? 7.949 5.547 4.809 1 98.75 96 LYS B N 1
ATOM 2241 C CA . LYS B 1 96 ? 7.254 6.379 5.789 1 98.75 96 LYS B CA 1
ATOM 2242 C C . LYS B 1 96 ? 6.098 7.137 5.148 1 98.75 96 LYS B C 1
ATOM 2244 O O . LYS B 1 96 ? 6.102 7.387 3.943 1 98.75 96 LYS B O 1
ATOM 2249 N N . GLU B 1 97 ? 5.133 7.418 5.941 1 98.88 97 GLU B N 1
ATOM 2250 C CA . GLU B 1 97 ? 3.965 8.164 5.496 1 98.88 97 GLU B CA 1
ATOM 2251 C C . GLU B 1 97 ? 3.883 9.523 6.184 1 98.88 97 GLU B C 1
ATOM 2253 O O . GLU B 1 97 ? 4.078 9.625 7.398 1 98.88 97 GLU B O 1
ATOM 2258 N N . ILE B 1 98 ? 3.668 10.531 5.395 1 98.88 98 ILE B N 1
ATOM 2259 C CA . ILE B 1 98 ? 3.52 11.883 5.926 1 98.88 98 ILE B CA 1
ATOM 2260 C C . ILE B 1 98 ? 2.039 12.242 6.004 1 98.88 98 ILE B C 1
ATOM 2262 O O . ILE B 1 98 ? 1.262 11.906 5.109 1 98.88 98 ILE B O 1
ATOM 2266 N N . GLY B 1 99 ? 1.604 12.812 7.062 1 98.56 99 GLY B N 1
ATOM 2267 C CA . GLY B 1 99 ? 0.278 13.375 7.277 1 98.56 99 GLY B CA 1
ATOM 2268 C C . GLY B 1 99 ? 0.304 14.75 7.91 1 98.56 99 GLY B C 1
ATOM 2269 O O . GLY B 1 99 ? 1.28 15.117 8.562 1 98.56 99 GLY B O 1
ATOM 2270 N N . TYR B 1 100 ? -0.738 15.469 7.73 1 98.56 100 TYR B N 1
ATOM 2271 C CA . TYR B 1 100 ? -0.792 16.812 8.289 1 98.56 100 TYR B CA 1
ATOM 2272 C C . TYR B 1 100 ? -2.229 17.312 8.367 1 98.56 100 TYR B C 1
ATOM 2274 O O . TYR B 1 100 ? -3.094 16.859 7.617 1 98.56 100 TYR B O 1
ATOM 2282 N N . VAL B 1 101 ? -2.393 18.203 9.258 1 97.81 101 VAL B N 1
ATOM 2283 C CA . VAL B 1 101 ? -3.678 18.875 9.461 1 97.81 101 VAL B CA 1
ATOM 2284 C C . VAL B 1 101 ? -3.453 20.328 9.836 1 97.81 101 VAL B C 1
ATOM 2286 O O . VAL B 1 101 ? -2.475 20.656 10.508 1 97.81 101 VAL B O 1
ATOM 2289 N N . LEU B 1 102 ? -4.305 21.203 9.359 1 97.88 102 LEU B N 1
ATOM 2290 C CA . LEU B 1 102 ? -4.293 22.625 9.727 1 97.88 102 LEU B CA 1
ATOM 2291 C C . LEU B 1 102 ? -5.699 23.109 10.07 1 97.88 102 LEU B C 1
ATOM 2293 O O . LEU B 1 102 ? -6.684 22.609 9.508 1 97.88 102 LEU B O 1
ATOM 2297 N N . ALA B 1 103 ? -5.73 24.109 10.922 1 97.94 103 ALA B N 1
ATOM 2298 C CA . ALA B 1 103 ? -7 24.797 11.141 1 97.94 103 ALA B CA 1
ATOM 2299 C C . ALA B 1 103 ? -7.531 25.391 9.836 1 97.94 103 ALA B C 1
ATOM 2301 O O . ALA B 1 103 ? -6.766 25.922 9.031 1 97.94 103 ALA B O 1
ATOM 2302 N N . ARG B 1 104 ? -8.789 25.344 9.711 1 97 104 ARG B N 1
ATOM 2303 C CA . ARG B 1 104 ? -9.477 25.688 8.469 1 97 104 ARG B CA 1
ATOM 2304 C C . ARG B 1 104 ? -9.141 27.109 8.031 1 97 104 ARG B C 1
ATOM 2306 O O . ARG B 1 104 ? -8.961 27.359 6.836 1 97 104 ARG B O 1
ATOM 2313 N N . LYS B 1 105 ? -9.023 28.016 8.922 1 96.5 105 LYS B N 1
ATOM 2314 C CA . LYS B 1 105 ? -8.812 29.422 8.586 1 96.5 105 LYS B CA 1
ATOM 2315 C C . LYS B 1 105 ? -7.449 29.625 7.918 1 96.5 105 LYS B C 1
ATOM 2317 O O . LYS B 1 105 ? -7.195 30.672 7.316 1 96.5 105 LYS B O 1
ATOM 2322 N N . TYR B 1 106 ? -6.641 28.641 7.938 1 96.94 106 TYR B N 1
ATOM 2323 C CA . TYR B 1 106 ? -5.309 28.781 7.352 1 96.94 106 TYR B CA 1
ATOM 2324 C C . TYR B 1 106 ? -5.199 28 6.055 1 96.94 106 TYR B C 1
ATOM 2326 O O . TYR B 1 106 ? -4.141 27.969 5.43 1 96.94 106 TYR B O 1
ATOM 2334 N N . TRP B 1 107 ? -6.266 27.328 5.645 1 96.88 107 TRP B N 1
ATOM 2335 C CA . TRP B 1 107 ? -6.273 26.594 4.383 1 96.88 107 TRP B CA 1
ATOM 2336 C C . TRP B 1 107 ? -6.102 27.547 3.203 1 96.88 107 TRP B C 1
ATOM 2338 O O . TRP B 1 107 ? -6.582 28.688 3.238 1 96.88 107 TRP B O 1
ATOM 2348 N N . GLY B 1 108 ? -5.398 27.047 2.221 1 96.19 108 GLY B N 1
ATOM 2349 C CA . GLY B 1 108 ? -5.297 27.781 0.973 1 96.19 108 GLY B CA 1
ATOM 2350 C C . GLY B 1 108 ? -4.301 28.938 1.037 1 96.19 108 GLY B C 1
ATOM 2351 O O . GLY B 1 108 ? -4.277 29.797 0.154 1 96.19 108 GLY B O 1
ATOM 2352 N N . LYS B 1 109 ? -3.535 28.953 2.07 1 96.5 109 LYS B N 1
ATOM 2353 C CA . LYS B 1 109 ? -2.615 30.062 2.254 1 96.5 109 LYS B CA 1
ATOM 2354 C C . LYS B 1 109 ? -1.164 29.609 2.111 1 96.5 109 LYS B C 1
ATOM 2356 O O . LYS B 1 109 ? -0.239 30.391 2.377 1 96.5 109 LYS B O 1
ATOM 2361 N N . GLY B 1 110 ? -0.937 28.375 1.846 1 97.25 110 GLY B N 1
ATOM 2362 C CA . GLY B 1 110 ? 0.395 27.875 1.539 1 97.25 110 GLY B CA 1
ATOM 2363 C C . GLY B 1 110 ? 1.135 27.359 2.76 1 97.25 110 GLY B C 1
ATOM 2364 O O . GLY B 1 110 ? 2.273 26.906 2.652 1 97.25 110 GLY B O 1
ATOM 2365 N N . PHE B 1 111 ? 0.514 27.375 3.924 1 97.88 111 PHE B N 1
ATOM 2366 C CA . PHE B 1 111 ? 1.184 26.953 5.152 1 97.88 111 PHE B CA 1
ATOM 2367 C C . PHE B 1 111 ? 1.459 25.453 5.141 1 97.88 111 PHE B C 1
ATOM 2369 O O . PHE B 1 111 ? 2.551 25.016 5.508 1 97.88 111 PHE B O 1
ATOM 2376 N N . ALA B 1 112 ? 0.5 24.688 4.738 1 98.19 112 ALA B N 1
ATOM 2377 C CA . ALA B 1 112 ? 0.704 23.25 4.652 1 98.19 112 ALA B CA 1
ATOM 2378 C C . ALA B 1 112 ? 1.808 22.906 3.656 1 98.19 112 ALA B C 1
ATOM 2380 O O . ALA B 1 112 ? 2.648 22.047 3.92 1 98.19 112 ALA B O 1
ATOM 2381 N N . THR B 1 113 ? 1.793 23.562 2.508 1 98.44 113 THR B N 1
ATOM 2382 C CA . THR B 1 113 ? 2.826 23.359 1.499 1 98.44 113 THR B CA 1
ATOM 2383 C C . THR B 1 113 ? 4.211 23.609 2.082 1 98.44 113 THR B C 1
ATOM 2385 O O . THR B 1 113 ? 5.129 22.812 1.889 1 98.44 113 THR B O 1
ATOM 2388 N N . GLU B 1 114 ? 4.277 24.703 2.783 1 98.06 114 GLU B N 1
ATOM 2389 C CA . GLU B 1 114 ? 5.555 25.047 3.4 1 98.06 114 GLU B CA 1
ATOM 2390 C C . GLU B 1 114 ? 5.977 24 4.426 1 98.06 114 GLU B C 1
ATOM 2392 O O . GLU B 1 114 ? 7.141 23.609 4.469 1 98.06 114 GLU B O 1
ATOM 2397 N N . ALA B 1 115 ? 5.086 23.516 5.234 1 98.38 115 ALA B N 1
ATOM 2398 C CA . ALA B 1 115 ? 5.383 22.516 6.25 1 98.38 115 ALA B CA 1
ATOM 2399 C C . ALA B 1 115 ? 5.84 21.203 5.613 1 98.38 115 ALA B C 1
ATOM 2401 O O . ALA B 1 115 ? 6.855 20.625 6.012 1 98.38 115 ALA B O 1
ATOM 2402 N N . VAL B 1 116 ? 5.109 20.75 4.617 1 98.75 116 VAL B N 1
ATOM 2403 C CA . VAL B 1 116 ? 5.441 19.516 3.926 1 98.75 116 VAL B CA 1
ATOM 2404 C C . VAL B 1 116 ? 6.801 19.656 3.25 1 98.75 116 VAL B C 1
ATOM 2406 O O . VAL B 1 116 ? 7.609 18.719 3.271 1 98.75 116 VAL B O 1
ATOM 2409 N N . ARG B 1 117 ? 7.051 20.781 2.688 1 98.38 117 ARG B N 1
ATOM 2410 C CA . ARG B 1 117 ? 8.336 21.047 2.041 1 98.38 117 ARG B CA 1
ATOM 2411 C C . ARG B 1 117 ? 9.477 20.938 3.041 1 98.38 117 ARG B C 1
ATOM 2413 O O . ARG B 1 117 ? 10.5 20.312 2.76 1 98.38 117 ARG B O 1
ATOM 2420 N N . LEU B 1 118 ? 9.312 21.562 4.152 1 97.38 118 LEU B N 1
ATOM 2421 C CA . LEU B 1 118 ? 10.336 21.531 5.191 1 97.38 118 LEU B CA 1
ATOM 2422 C C . LEU B 1 118 ? 10.648 20.109 5.625 1 97.38 118 LEU B C 1
ATOM 2424 O O . LEU B 1 118 ? 11.812 19.719 5.73 1 97.38 118 LEU B O 1
ATOM 2428 N N . VAL B 1 119 ? 9.625 19.328 5.852 1 98.38 119 VAL B N 1
ATOM 2429 C CA . VAL B 1 119 ? 9.805 17.953 6.316 1 98.38 119 VAL B CA 1
ATOM 2430 C C . VAL B 1 119 ? 10.43 17.109 5.207 1 98.38 119 VAL B C 1
ATOM 2432 O O . VAL B 1 119 ? 11.359 16.344 5.453 1 98.38 119 VAL B O 1
ATOM 2435 N N . THR B 1 120 ? 9.922 17.266 4.031 1 98.44 120 THR B N 1
ATOM 2436 C CA . THR B 1 120 ? 10.391 16.484 2.893 1 98.44 120 THR B CA 1
ATOM 2437 C C . THR B 1 120 ? 11.867 16.766 2.627 1 98.44 120 THR B C 1
ATOM 2439 O O . THR B 1 120 ? 12.625 15.859 2.264 1 98.44 120 THR B O 1
ATOM 2442 N N . ALA B 1 121 ? 12.297 17.984 2.854 1 96.19 121 ALA B N 1
ATOM 2443 C CA . ALA B 1 121 ? 13.68 18.406 2.613 1 96.19 121 ALA B CA 1
ATOM 2444 C C . ALA B 1 121 ? 14.633 17.734 3.592 1 96.19 121 ALA B C 1
ATOM 2446 O O . ALA B 1 121 ? 15.812 17.547 3.285 1 96.19 121 ALA B O 1
ATOM 2447 N N . GLU B 1 122 ? 14.102 17.328 4.723 1 96.12 122 GLU B N 1
ATOM 2448 C CA . GLU B 1 122 ? 15.016 16.938 5.793 1 96.12 122 GLU B CA 1
ATOM 2449 C C . GLU B 1 122 ? 14.836 15.469 6.168 1 96.12 122 GLU B C 1
ATOM 2451 O O . GLU B 1 122 ? 15.711 14.875 6.797 1 96.12 122 GLU B O 1
ATOM 2456 N N . ILE B 1 123 ? 13.758 14.867 5.809 1 97.69 123 ILE B N 1
ATOM 2457 C CA . ILE B 1 123 ? 13.352 13.578 6.363 1 97.69 123 ILE B CA 1
ATOM 2458 C C . ILE B 1 123 ? 14.359 12.508 5.969 1 97.69 123 ILE B C 1
ATOM 2460 O O . ILE B 1 123 ? 14.711 11.648 6.781 1 97.69 123 ILE B O 1
ATOM 2464 N N . PHE B 1 124 ? 14.938 12.508 4.82 1 97.69 124 PHE B N 1
ATOM 2465 C CA . PHE B 1 124 ? 15.844 11.477 4.336 1 97.69 124 PHE B CA 1
ATOM 2466 C C . PHE B 1 124 ? 17.219 11.625 4.977 1 97.69 124 PHE B C 1
ATOM 2468 O O . PHE B 1 124 ? 18 10.672 5.027 1 97.69 124 PHE B O 1
ATOM 2475 N N . LYS B 1 125 ? 17.516 12.867 5.352 1 97.25 125 LYS B N 1
ATOM 2476 C CA . LYS B 1 125 ? 18.734 13.078 6.125 1 97.25 125 LYS B CA 1
ATOM 2477 C C . LYS B 1 125 ? 18.578 12.539 7.547 1 97.25 125 LYS B C 1
ATOM 2479 O O . LYS B 1 125 ? 19.5 11.906 8.078 1 97.25 125 LYS B O 1
ATOM 2484 N N . GLU B 1 126 ? 17.469 12.773 8.07 1 96.75 126 GLU B N 1
ATOM 2485 C CA . GLU B 1 126 ? 17.156 12.328 9.43 1 96.75 126 GLU B CA 1
ATOM 2486 C C . GLU B 1 126 ? 17.031 10.812 9.492 1 96.75 126 GLU B C 1
ATOM 2488 O O . GLU B 1 126 ? 17.391 10.195 10.5 1 96.75 126 GLU B O 1
ATOM 2493 N N . MET B 1 127 ? 16.484 10.242 8.492 1 97 127 MET B N 1
ATOM 2494 C CA . MET B 1 127 ? 16.25 8.805 8.398 1 97 127 MET B CA 1
ATOM 2495 C C . MET B 1 127 ? 16.812 8.25 7.098 1 97 127 MET B C 1
ATOM 2497 O O . MET B 1 127 ? 16.078 7.941 6.168 1 97 127 MET B O 1
ATOM 2501 N N . PRO B 1 128 ? 18 8 7.094 1 96.31 128 PRO B N 1
ATOM 2502 C CA . PRO B 1 128 ? 18.672 7.648 5.836 1 96.31 128 PRO B CA 1
ATOM 2503 C C . PRO B 1 128 ? 18.25 6.277 5.312 1 96.31 128 PRO B C 1
ATOM 2505 O O . PRO B 1 128 ? 18.5 5.953 4.148 1 96.31 128 PRO B O 1
ATOM 2508 N N . GLU B 1 129 ? 17.609 5.48 6.141 1 96.06 129 GLU B N 1
ATOM 2509 C CA . GLU B 1 129 ? 17.203 4.137 5.742 1 96.06 129 GLU B CA 1
ATOM 2510 C C . GLU B 1 129 ? 15.953 4.18 4.871 1 96.06 129 GLU B C 1
ATOM 2512 O O . GLU B 1 129 ? 15.617 3.197 4.203 1 96.06 129 GLU B O 1
ATOM 2517 N N . ILE B 1 130 ? 15.289 5.309 4.859 1 96.81 130 ILE B N 1
ATOM 2518 C CA . ILE B 1 130 ? 14.031 5.379 4.125 1 96.81 130 ILE B CA 1
ATOM 2519 C C . ILE B 1 130 ? 14.312 5.598 2.641 1 96.81 130 ILE B C 1
ATOM 2521 O O . ILE B 1 130 ? 15.211 6.359 2.277 1 96.81 130 ILE B O 1
ATOM 2525 N N . GLU B 1 131 ? 13.539 4.906 1.835 1 98.25 131 GLU B N 1
ATOM 2526 C CA . GLU B 1 131 ? 13.672 4.988 0.384 1 98.25 131 GLU B CA 1
ATOM 2527 C C . GLU B 1 131 ? 12.484 5.707 -0.246 1 98.25 131 GLU B C 1
ATOM 2529 O O . GLU B 1 131 ? 12.508 6.031 -1.435 1 98.25 131 GLU B O 1
ATOM 2534 N N . ARG B 1 132 ? 11.555 5.934 0.564 1 98.25 132 ARG B N 1
ATOM 2535 C CA . ARG B 1 132 ? 10.273 6.406 0.043 1 98.25 132 ARG B CA 1
ATOM 2536 C C . ARG B 1 132 ? 9.469 7.109 1.128 1 98.25 132 ARG B C 1
ATOM 2538 O O . ARG B 1 132 ? 9.266 6.559 2.213 1 98.25 132 ARG B O 1
ATOM 2545 N N . LEU B 1 133 ? 9.125 8.367 0.908 1 98.88 133 LEU B N 1
ATOM 2546 C CA . LEU B 1 133 ? 8.102 9.078 1.672 1 98.88 133 LEU B CA 1
ATOM 2547 C C . LEU B 1 133 ? 6.777 9.109 0.92 1 98.88 133 LEU B C 1
ATOM 2549 O O . LEU B 1 133 ? 6.719 9.555 -0.225 1 98.88 133 LEU B O 1
ATOM 2553 N N . GLU B 1 134 ? 5.75 8.531 1.547 1 98.88 134 GLU B N 1
ATOM 2554 C CA . GLU B 1 134 ? 4.484 8.469 0.825 1 98.88 134 GLU B CA 1
ATOM 2555 C C . GLU B 1 134 ? 3.391 9.227 1.571 1 98.88 134 GLU B C 1
ATOM 2557 O O . GLU B 1 134 ? 3.562 9.586 2.738 1 98.88 134 GLU B O 1
ATOM 2562 N N . ALA B 1 135 ? 2.381 9.57 0.871 1 98.88 135 ALA B N 1
ATOM 2563 C CA . ALA B 1 135 ? 1.162 10.188 1.391 1 98.88 135 ALA B CA 1
ATOM 2564 C C . ALA B 1 135 ? -0.08 9.57 0.753 1 98.88 135 ALA B C 1
ATOM 2566 O O . ALA B 1 135 ? -0.14 9.406 -0.467 1 98.88 135 ALA B O 1
ATOM 2567 N N . LEU B 1 136 ? -0.933 9.188 1.565 1 98.62 136 LEU B N 1
ATOM 2568 C CA . LEU B 1 136 ? -2.238 8.695 1.14 1 98.62 136 LEU B CA 1
ATOM 2569 C C . LEU B 1 136 ? -3.318 9.75 1.372 1 98.62 136 LEU B C 1
ATOM 2571 O O . LEU B 1 136 ? -3.553 10.164 2.51 1 98.62 136 LEU B O 1
ATOM 2575 N N . VAL B 1 137 ? -3.959 10.164 0.297 1 98.75 137 VAL B N 1
ATOM 2576 C CA . VAL B 1 137 ? -4.898 11.273 0.372 1 98.75 137 VAL B CA 1
ATOM 2577 C C . VAL B 1 137 ? -6.254 10.852 -0.187 1 98.75 137 VAL B C 1
ATOM 2579 O O . VAL B 1 137 ? -6.328 10.258 -1.268 1 98.75 137 VAL B O 1
ATOM 2582 N N . ASP B 1 138 ? -7.293 11.211 0.564 1 98.38 138 ASP B N 1
ATOM 2583 C CA . ASP B 1 138 ? -8.633 10.953 0.049 1 98.38 138 ASP B CA 1
ATOM 2584 C C . ASP B 1 138 ? -8.82 11.578 -1.333 1 98.38 138 ASP B C 1
ATOM 2586 O O . ASP B 1 138 ? -8.391 12.711 -1.57 1 98.38 138 ASP B O 1
ATOM 2590 N N . VAL B 1 139 ? -9.516 10.875 -2.195 1 98.38 139 VAL B N 1
ATOM 2591 C CA . VAL B 1 139 ? -9.68 11.328 -3.572 1 98.38 139 VAL B CA 1
ATOM 2592 C C . VAL B 1 139 ? -10.438 12.656 -3.596 1 98.38 139 VAL B C 1
ATOM 2594 O O . VAL B 1 139 ? -10.281 13.453 -4.527 1 98.38 139 VAL B O 1
ATOM 2597 N N . ASP B 1 140 ? -11.164 12.93 -2.572 1 97.44 140 ASP B N 1
ATOM 2598 C CA . ASP B 1 140 ? -11.969 14.148 -2.525 1 97.44 140 ASP B CA 1
ATOM 2599 C C . ASP B 1 140 ? -11.219 15.273 -1.823 1 97.44 140 ASP B C 1
ATOM 2601 O O . ASP B 1 140 ? -11.703 16.406 -1.757 1 97.44 140 ASP B O 1
ATOM 2605 N N . ASN B 1 141 ? -10.117 14.992 -1.235 1 97.31 141 ASN B N 1
ATOM 2606 C CA . ASN B 1 141 ? -9.328 16.016 -0.554 1 97.31 141 ASN B CA 1
ATOM 2607 C C . ASN B 1 141 ? -8.375 16.719 -1.516 1 97.31 141 ASN B C 1
ATOM 2609 O O . ASN B 1 141 ? -7.156 16.562 -1.423 1 97.31 141 ASN B O 1
ATOM 2613 N N . MET B 1 142 ? -8.922 17.562 -2.273 1 97.56 142 MET B N 1
ATOM 2614 C CA . MET B 1 142 ? -8.172 18.219 -3.336 1 97.56 142 MET B CA 1
ATOM 2615 C C . MET B 1 142 ? -7.102 19.141 -2.754 1 97.56 142 MET B C 1
ATOM 2617 O O . MET B 1 142 ? -6.031 19.297 -3.344 1 97.56 142 MET B O 1
ATOM 2621 N N . GLY B 1 143 ? -7.422 19.766 -1.649 1 97.5 143 GLY B N 1
ATOM 2622 C CA . GLY B 1 143 ? -6.453 20.641 -1.008 1 97.5 143 GLY B CA 1
ATOM 2623 C C . GLY B 1 143 ? -5.145 19.938 -0.687 1 97.5 143 GLY B C 1
ATOM 2624 O O . GLY B 1 143 ? -4.07 20.438 -1.033 1 97.5 143 GLY B O 1
ATOM 2625 N N . SER B 1 144 ? -5.254 18.828 -0.068 1 98.38 144 SER B N 1
ATOM 2626 C CA . SER B 1 144 ? -4.055 18.078 0.286 1 98.38 144 SER B CA 1
ATOM 2627 C C . SER B 1 144 ? -3.334 17.562 -0.958 1 98.38 144 SER B C 1
ATOM 2629 O O . SER B 1 144 ? -2.104 17.516 -0.992 1 98.38 144 SER B O 1
ATOM 2631 N N . GLN B 1 145 ? -4.035 17.141 -1.962 1 98.75 145 GLN B N 1
ATOM 2632 C CA . GLN B 1 145 ? -3.422 16.703 -3.213 1 98.75 145 GLN B CA 1
ATOM 2633 C C . GLN B 1 145 ? -2.58 17.812 -3.828 1 98.75 145 GLN B C 1
ATOM 2635 O O . GLN B 1 145 ? -1.44 17.578 -4.238 1 98.75 145 GLN B O 1
ATOM 2640 N N . ARG B 1 146 ? -3.107 19 -3.852 1 98.62 146 ARG B N 1
ATOM 2641 C CA . ARG B 1 146 ? -2.4 20.141 -4.414 1 98.62 146 ARG B CA 1
ATOM 2642 C C . ARG B 1 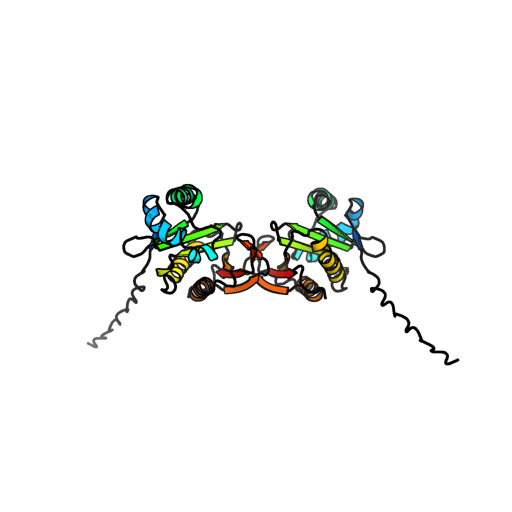146 ? -1.134 20.453 -3.623 1 98.62 146 ARG B C 1
ATOM 2644 O O . ARG B 1 146 ? -0.107 20.812 -4.199 1 98.62 146 ARG B O 1
ATOM 2651 N N . VAL B 1 147 ? -1.233 20.359 -2.334 1 98.75 147 VAL B N 1
ATOM 2652 C CA . VAL B 1 147 ? -0.073 20.578 -1.475 1 98.75 147 VAL B CA 1
ATOM 2653 C C . VAL B 1 147 ? 1.07 19.656 -1.915 1 98.75 147 VAL B C 1
ATOM 2655 O O . VAL B 1 147 ? 2.189 20.125 -2.146 1 98.75 147 VAL B O 1
ATOM 2658 N N . LEU B 1 148 ? 0.78 18.391 -2.051 1 98.88 148 LEU B N 1
ATOM 2659 C CA . LEU B 1 148 ? 1.802 17.406 -2.371 1 98.88 148 LEU B CA 1
ATOM 2660 C C . LEU B 1 148 ? 2.361 17.641 -3.771 1 98.88 148 LEU B C 1
ATOM 2662 O O . LEU B 1 148 ? 3.57 17.531 -3.986 1 98.88 148 LEU B O 1
ATOM 2666 N N . GLU B 1 149 ? 1.506 17.922 -4.652 1 98.69 149 GLU B N 1
ATOM 2667 C CA . GLU B 1 149 ? 1.944 18.219 -6.012 1 98.69 149 GLU B CA 1
ATOM 2668 C C . GLU B 1 149 ? 2.871 19.438 -6.043 1 98.69 149 GLU B C 1
ATOM 2670 O O . GLU B 1 149 ? 3.902 19.406 -6.719 1 98.69 149 GLU B O 1
ATOM 2675 N N . LYS B 1 150 ? 2.531 20.469 -5.332 1 98.56 150 LYS B N 1
ATOM 2676 C CA . LYS B 1 150 ? 3.322 21.703 -5.293 1 98.56 150 LYS B CA 1
ATOM 2677 C C . LYS B 1 150 ? 4.703 21.438 -4.699 1 98.56 150 LYS B C 1
ATOM 2679 O O . LYS B 1 150 ? 5.676 22.109 -5.066 1 98.56 150 LYS B O 1
ATOM 2684 N N . VAL B 1 151 ? 4.762 20.531 -3.797 1 98.56 151 VAL B N 1
ATOM 2685 C CA . VAL B 1 151 ? 6.023 20.25 -3.127 1 98.56 151 VAL B CA 1
ATOM 2686 C C . VAL B 1 151 ? 6.902 19.391 -4.031 1 98.56 151 VAL B C 1
ATOM 2688 O O . VAL B 1 151 ? 8.125 19.375 -3.898 1 98.56 151 VAL B O 1
ATOM 2691 N N . GLY B 1 152 ? 6.285 18.594 -4.914 1 98.75 152 GLY B N 1
ATOM 2692 C CA . GLY B 1 152 ? 7.055 17.797 -5.855 1 98.75 152 GLY B CA 1
ATOM 2693 C C . GLY B 1 152 ? 6.785 16.297 -5.734 1 98.75 152 GLY B C 1
ATOM 2694 O O . GLY B 1 152 ? 7.473 15.492 -6.359 1 98.75 152 GLY B O 1
ATOM 2695 N N . PHE B 1 153 ? 5.82 15.938 -4.93 1 98.94 153 PHE B N 1
ATOM 2696 C CA . PHE B 1 153 ? 5.457 14.531 -4.848 1 98.94 153 PHE B CA 1
ATOM 2697 C C . PHE B 1 153 ? 4.918 14.031 -6.184 1 98.94 153 PHE B C 1
ATOM 2699 O O . PHE B 1 153 ? 4.219 14.766 -6.891 1 98.94 153 PHE B O 1
ATOM 2706 N N . THR B 1 154 ? 5.215 12.805 -6.496 1 98.88 154 THR B N 1
ATOM 2707 C CA . THR B 1 154 ? 4.66 12.141 -7.668 1 98.88 154 THR B CA 1
ATOM 2708 C C . THR B 1 154 ? 3.303 11.516 -7.344 1 98.88 154 THR B C 1
ATOM 2710 O O . THR B 1 154 ? 3.16 10.812 -6.344 1 98.88 154 THR B O 1
ATOM 2713 N N . ARG B 1 155 ? 2.293 11.859 -8.102 1 98.88 155 ARG B N 1
ATOM 2714 C CA . ARG B 1 155 ? 1.011 11.172 -8.039 1 98.88 155 ARG B CA 1
ATOM 2715 C C . ARG B 1 155 ? 1.101 9.789 -8.688 1 98.88 155 ARG B C 1
ATOM 2717 O O . ARG B 1 155 ? 1.159 9.68 -9.914 1 98.88 155 ARG B O 1
ATOM 2724 N N . GLU B 1 156 ? 1.017 8.789 -7.934 1 98.94 156 GLU B N 1
ATOM 2725 C CA . GLU B 1 156 ? 1.309 7.465 -8.469 1 98.94 156 GLU B CA 1
ATOM 2726 C C . GLU B 1 156 ? 0.04 6.781 -8.977 1 98.94 156 GLU B C 1
ATOM 2728 O O . GLU B 1 156 ? 0.101 5.902 -9.836 1 98.94 156 GLU B O 1
ATOM 2733 N N . GLY B 1 157 ? -1.045 7.16 -8.375 1 98.81 157 GLY B N 1
ATOM 2734 C CA . GLY B 1 157 ? -2.307 6.617 -8.852 1 98.81 157 GLY B CA 1
ATOM 2735 C C . GLY B 1 157 ? -3.383 6.574 -7.785 1 98.81 157 GLY B C 1
ATOM 2736 O O . GLY B 1 157 ? -3.131 6.922 -6.629 1 98.81 157 GLY B O 1
ATOM 2737 N N . VAL B 1 158 ? -4.57 6.164 -8.25 1 98.88 158 VAL B N 1
ATOM 2738 C CA . VAL B 1 158 ? -5.711 6.023 -7.348 1 98.88 158 VAL B CA 1
ATOM 2739 C C . VAL B 1 158 ? -5.824 4.574 -6.879 1 98.88 158 VAL B C 1
ATOM 2741 O O . VAL B 1 158 ? -5.867 3.652 -7.695 1 98.88 158 VAL B O 1
ATOM 2744 N N . MET B 1 159 ? -5.781 4.367 -5.598 1 98.88 159 MET B N 1
ATOM 2745 C CA . MET B 1 159 ? -6.059 3.09 -4.945 1 98.88 159 MET B CA 1
ATOM 2746 C C . MET B 1 159 ? -7.543 2.957 -4.613 1 98.88 159 MET B C 1
ATOM 2748 O O . MET B 1 159 ? -8.031 3.592 -3.682 1 98.88 159 MET B O 1
ATOM 2752 N N . ARG B 1 160 ? -8.18 2.125 -5.324 1 98.81 160 ARG B N 1
ATOM 2753 C CA . ARG B 1 160 ? -9.617 1.993 -5.156 1 98.81 160 ARG B CA 1
ATOM 2754 C C . ARG B 1 160 ? -9.953 1.136 -3.941 1 98.81 160 ARG B C 1
ATOM 2756 O O . ARG B 1 160 ? -9.297 0.126 -3.688 1 98.81 160 ARG B O 1
ATOM 2763 N N . ASN B 1 161 ? -11.023 1.593 -3.195 1 98.69 161 ASN B N 1
ATOM 2764 C CA . ASN B 1 161 ? -11.469 0.847 -2.023 1 98.69 161 ASN B CA 1
ATOM 2765 C C . ASN B 1 161 ? -10.305 0.482 -1.112 1 98.69 161 ASN B C 1
ATOM 2767 O O . ASN B 1 161 ? -10.188 -0.662 -0.67 1 98.69 161 ASN B O 1
ATOM 2771 N N . PHE B 1 162 ? -9.578 1.421 -0.664 1 98.62 162 PHE B N 1
ATOM 2772 C CA . PHE B 1 162 ? -8.25 1.16 -0.119 1 98.62 162 PHE B CA 1
ATOM 2773 C C . PHE B 1 162 ? -8.281 1.161 1.405 1 98.62 162 PHE B C 1
ATOM 2775 O O . PHE B 1 162 ? -7.535 0.419 2.047 1 98.62 162 PHE B O 1
ATOM 2782 N N . ILE B 1 163 ? -9.078 1.934 1.987 1 97.69 163 ILE B N 1
ATOM 2783 C CA . ILE B 1 163 ? -9.094 2.035 3.443 1 97.69 163 ILE B CA 1
ATOM 2784 C C . ILE B 1 163 ? -10.523 2.23 3.936 1 97.69 163 ILE B C 1
ATOM 2786 O O . ILE B 1 163 ? -11.383 2.721 3.195 1 97.69 163 ILE B O 1
ATOM 2790 N N . ILE B 1 164 ? -10.734 1.771 5.176 1 96.06 164 ILE B N 1
ATOM 2791 C CA . ILE B 1 164 ? -11.969 2.109 5.875 1 96.06 164 ILE B CA 1
ATOM 2792 C C . ILE B 1 164 ? -11.734 3.32 6.777 1 96.06 164 ILE B C 1
ATOM 2794 O O . ILE B 1 164 ? -10.852 3.305 7.633 1 96.06 164 ILE B O 1
ATOM 2798 N N . MET B 1 165 ? -12.477 4.293 6.527 1 94.5 165 MET B N 1
ATOM 2799 C CA . MET B 1 165 ? -12.422 5.492 7.359 1 94.5 165 MET B CA 1
ATOM 2800 C C . MET B 1 165 ? -13.812 5.898 7.828 1 94.5 165 MET B C 1
ATOM 2802 O O . MET B 1 165 ? -14.695 6.16 7.008 1 94.5 165 MET B O 1
ATOM 2806 N N . LYS B 1 166 ? -13.898 5.934 9.148 1 93.62 166 LYS B N 1
ATOM 2807 C CA . LYS B 1 166 ? -15.156 6.332 9.773 1 93.62 166 LYS B CA 1
ATOM 2808 C C . LYS B 1 166 ? -16.328 5.559 9.172 1 93.62 166 LYS B C 1
ATOM 2810 O O . LYS B 1 166 ? -17.344 6.148 8.805 1 93.62 166 LYS B O 1
ATOM 2815 N N . GLY B 1 167 ? -16.141 4.328 8.938 1 93.19 167 GLY B N 1
ATOM 2816 C CA . GLY B 1 167 ? -17.188 3.391 8.57 1 93.19 167 GLY B CA 1
ATOM 2817 C C . GLY B 1 167 ? -17.391 3.275 7.074 1 93.19 167 GLY B C 1
ATOM 2818 O O . GLY B 1 167 ? -18.219 2.488 6.613 1 93.19 167 GLY B O 1
ATOM 2819 N N . SER B 1 168 ? -16.672 4.023 6.352 1 95.62 168 SER B N 1
ATOM 2820 C CA . SER B 1 168 ? -16.844 3.979 4.902 1 95.62 168 SER B CA 1
ATOM 2821 C C . SER B 1 168 ? -15.539 3.572 4.207 1 95.62 168 SER B C 1
ATOM 2823 O O . SER B 1 168 ? -14.453 3.967 4.633 1 95.62 168 SER B O 1
ATOM 2825 N N . VAL B 1 169 ? -15.734 2.797 3.146 1 97.25 169 VAL B N 1
ATOM 2826 C CA . VAL B 1 169 ? -14.594 2.438 2.305 1 97.25 169 VAL B CA 1
ATOM 2827 C C . VAL B 1 169 ? -14.266 3.592 1.36 1 97.25 169 VAL B C 1
ATOM 2829 O O . VAL B 1 169 ? -15.164 4.168 0.738 1 97.25 169 VAL B O 1
ATOM 2832 N N . ARG B 1 170 ? -12.945 3.893 1.25 1 97.62 170 ARG B N 1
ATOM 2833 C CA . ARG B 1 170 ? -12.57 5.09 0.506 1 97.62 170 ARG B CA 1
ATOM 2834 C C . ARG B 1 170 ? -11.508 4.777 -0.539 1 97.62 170 ARG B C 1
ATOM 2836 O O . ARG B 1 170 ? -10.641 3.922 -0.317 1 97.62 170 ARG B O 1
ATOM 2843 N N . ASP B 1 171 ? -11.664 5.52 -1.653 1 98.62 171 ASP B N 1
ATOM 2844 C CA . ASP B 1 171 ? -10.57 5.602 -2.615 1 98.62 171 ASP B CA 1
ATOM 2845 C C . ASP B 1 171 ? -9.516 6.613 -2.164 1 98.62 171 ASP B C 1
ATOM 2847 O O . ASP B 1 171 ? -9.859 7.684 -1.661 1 98.62 171 ASP B O 1
ATOM 2851 N N . MET B 1 172 ? -8.266 6.234 -2.365 1 98.69 172 MET B N 1
ATOM 2852 C CA . MET B 1 172 ? -7.16 7.098 -1.964 1 98.69 172 MET B CA 1
ATOM 2853 C C . MET B 1 172 ? -6.238 7.379 -3.143 1 98.69 172 MET B C 1
ATOM 2855 O O . MET B 1 172 ? -6.035 6.52 -4 1 98.69 172 MET B O 1
ATOM 2859 N N . VAL B 1 173 ? -5.699 8.523 -3.174 1 98.88 173 VAL B N 1
ATOM 2860 C CA . VAL B 1 173 ? -4.609 8.828 -4.094 1 98.88 173 VAL B CA 1
ATOM 2861 C C . VAL B 1 173 ? -3.268 8.578 -3.41 1 98.88 173 VAL B C 1
ATOM 2863 O O . VAL B 1 173 ? -3.035 9.047 -2.293 1 98.88 173 VAL B O 1
ATOM 2866 N N . MET B 1 174 ? -2.445 7.84 -4.082 1 98.94 174 MET B N 1
ATOM 2867 C CA . MET B 1 174 ? -1.103 7.574 -3.572 1 98.94 174 MET B CA 1
ATOM 2868 C C . MET B 1 174 ? -0.095 8.562 -4.152 1 98.94 174 MET B C 1
ATOM 2870 O O . MET B 1 174 ? -0.024 8.734 -5.371 1 98.94 174 MET B O 1
ATOM 2874 N N . PHE B 1 175 ? 0.614 9.258 -3.24 1 98.94 175 PHE B N 1
ATOM 2875 C CA . PHE B 1 175 ? 1.739 10.109 -3.598 1 98.94 175 PHE B CA 1
ATOM 2876 C C . PHE B 1 175 ? 3.037 9.57 -3.006 1 98.94 175 PHE B C 1
ATOM 2878 O O . PHE B 1 175 ? 3.027 8.938 -1.951 1 98.94 175 PHE B O 1
ATOM 2885 N N . SER B 1 176 ? 4.117 9.859 -3.691 1 98.88 176 SER B N 1
ATOM 2886 C CA . SER B 1 176 ? 5.406 9.477 -3.125 1 98.88 176 SER B CA 1
ATOM 2887 C C . SER B 1 176 ? 6.477 10.523 -3.432 1 98.88 176 SER B C 1
ATOM 2889 O O . SER B 1 176 ? 6.332 11.312 -4.367 1 98.88 176 SER B O 1
ATOM 2891 N N . PHE B 1 177 ? 7.441 10.602 -2.637 1 98.88 177 PHE B N 1
ATOM 2892 C CA . PHE B 1 177 ? 8.656 11.391 -2.795 1 98.88 177 PHE B CA 1
ATOM 2893 C C . PHE B 1 177 ? 9.891 10.562 -2.461 1 98.88 177 PHE B C 1
ATOM 2895 O O . PHE B 1 177 ? 9.992 10.008 -1.365 1 98.88 177 PHE B O 1
ATOM 2902 N N . LEU B 1 178 ? 10.766 10.438 -3.402 1 98.75 178 LEU B N 1
ATOM 2903 C CA . LEU B 1 178 ? 11.977 9.648 -3.227 1 98.75 178 LEU B CA 1
ATOM 2904 C C . LEU B 1 178 ? 13.172 10.539 -2.91 1 98.75 178 LEU B C 1
ATOM 2906 O O . LEU B 1 178 ? 13.156 11.734 -3.225 1 98.75 178 LEU B O 1
ATOM 2910 N N . PRO B 1 179 ? 14.188 9.977 -2.283 1 97.56 179 PRO B N 1
ATOM 2911 C CA . PRO B 1 179 ? 15.383 10.766 -1.967 1 97.56 179 PRO B CA 1
ATOM 2912 C C . PRO B 1 179 ? 15.961 11.469 -3.189 1 97.56 179 PRO B C 1
ATOM 2914 O O . PRO B 1 179 ? 16.531 12.555 -3.066 1 97.56 179 PRO B O 1
ATOM 2917 N N . SER B 1 180 ? 15.773 10.938 -4.383 1 97.19 180 SER B N 1
ATOM 2918 C CA . SER B 1 180 ? 16.359 11.477 -5.602 1 97.19 180 SER B CA 1
ATOM 2919 C C . SER B 1 180 ? 15.445 12.5 -6.258 1 97.19 180 SER B C 1
ATOM 2921 O O . SER B 1 180 ? 15.828 13.164 -7.219 1 97.19 180 SER B O 1
ATOM 2923 N N . ASP B 1 181 ? 14.273 12.617 -5.762 1 98.25 181 ASP B N 1
ATOM 2924 C CA . ASP B 1 181 ? 13.312 13.516 -6.395 1 98.25 181 ASP B CA 1
ATOM 2925 C C . ASP B 1 181 ? 13.68 14.977 -6.141 1 98.25 181 ASP B C 1
ATOM 2927 O O . ASP B 1 181 ? 14.148 15.328 -5.055 1 98.25 181 ASP B O 1
ATOM 2931 N N . PRO B 1 182 ? 13.344 15.867 -7.055 1 96.94 182 PRO B N 1
ATOM 2932 C CA . PRO B 1 182 ? 13.555 17.297 -6.809 1 96.94 182 PRO B CA 1
ATOM 2933 C C . PRO B 1 182 ? 12.438 17.922 -5.984 1 96.94 182 PRO B C 1
ATOM 2935 O O . PRO B 1 182 ? 11.258 17.656 -6.227 1 96.94 182 PRO B O 1
ATOM 2938 N N . LEU B 1 183 ? 12.852 18.656 -5.047 1 95.31 183 LEU B N 1
ATOM 2939 C CA . LEU B 1 183 ? 11.898 19.469 -4.297 1 95.31 183 LEU B CA 1
ATOM 2940 C C . LEU B 1 183 ? 11.453 20.688 -5.117 1 95.31 183 LEU B C 1
ATOM 2942 O O . LEU B 1 183 ? 12.273 21.328 -5.773 1 95.31 183 LEU B O 1
ATOM 2946 N N . LYS B 1 184 ? 10.195 20.922 -5.262 1 92.56 184 LYS B N 1
ATOM 2947 C CA . LYS B 1 184 ? 9.703 22.078 -5.992 1 92.56 184 LYS B CA 1
ATOM 2948 C C . LYS B 1 184 ? 9.492 23.266 -5.055 1 92.56 184 LYS B C 1
ATOM 2950 O O . LYS B 1 184 ? 9.211 23.094 -3.869 1 92.56 184 LYS B O 1
#

Organism: Brassica napus (NCBI:txid3708)

Sequence (368 aa):
MEMDSNETQPKVVVSSPARRISLRQMTLSDVDHYMVWATDAKVAQFCSWEPCTSREEAITYITDSVLTHPWLRAICLEDDRPIGYILIMAVDDIRKEIGYVLARKYWGKGFATEAVRLVTAEIFKEMPEIERLEALVDVDNMGSQRVLEKVGFTREGVMRNFIIMKGSVRDMVMFSFLPSDPLKMEMDSNETQPKVVVSSPARRISLRQMTLSDVDHYMVWATDAKVAQFCSWEPCTSREEAITYITDSVLTHPWLRAICLEDDRPIGYILIMAVDDIRKEIGYVLARKYWGKGFATEAVRLVTAEIFKEMPEIERLEALVDVDNMGSQRVLEKVGFTREGVMRNFIIMKGSVRDMVMFSFLPSDPLK

InterPro domains:
  IPR000182 GNAT domain [PF13302] (20-154)
  IPR000182 GNAT domain [PS51186] (21-179)
  IPR016181 Acyl-CoA N-acyltransferase [SSF55729] (19-178)

Foldseek 3Di:
DPPPPPPPPPPPPPPPPPQQKDKDADDLVLLVLVLLQLQDQVQCVFPQDGRDDDSVSSSVCCVPPRNPAPFKIFIAGPVRRGFWMKGWADPDQAEIEIDITGRPVCQPVCSLLSVCLVCLVCVCVVPVRHFKYKYKGFPPPVSVVVSCVLQFWDFPDKDAQNDDGPRDGTIITMTMDGPPTDTD/DPPPPPPPPPPPPPPPPDQQKDKDADDLVLLVLVLLQLQDQVQCVFPQDGRDDDSVSSSVCCVPPRNPAPFKIFIAGPVRRGFWMKGWADPDQAEIEIDITGRPVCQPVCSLLSVCLVCLVCVCVVPVRHFKYKYKGFPPPVSVVVSCVLQFWDFPDKDAQNDDGPRDGTIITMTMDGPPTDTD

Secondary structure (DSSP, 8-state):
-------------------S-EEE---GGGHHHHHHHHT-HHHHTTSSSPPP-SHHHHHHHIIIIITT-TTEEEEE-TTS-EEEEEEEEE-SSSEEEEEEEE-GGGTTTTHHHHHHHHHHHHHHHH-TT--EEEEEEETT-HHHHHHHHHHT-EEEEEEEEEEEETTEEEEEEEEEE-TTSPP-/-------------------S-EEE---GGGHHHHHHHHT-HHHHTTSSSPPP-SHHHHHHHIIIIITT-TTEEEEE-TTS-EEEEEEEEE-SSSEEEEEEEE-GGGTTTTHHHHHHHHHHHHHHHH-TT--EEEEEEETT-HHHHHHHHHHT-EEEEEEEEEEEETTEEEEEEEEEE-TTSPP-

pLDDT: mean 90.81, std 16.81, range [30.69, 98.94]

Solvent-accessible surface area (backbone atoms only — not comparable to full-atom values): 20802 Å² total; per-residue (Å²): 138,84,79,79,76,76,74,74,70,75,75,74,71,75,66,72,75,81,74,69,57,48,76,41,76,66,56,79,88,42,49,73,51,48,46,63,30,44,45,30,60,79,56,26,66,84,44,96,54,74,49,43,88,44,70,67,51,43,50,49,46,39,58,66,49,51,65,61,39,92,43,46,29,25,37,15,39,86,88,64,48,50,50,33,36,38,34,57,40,81,73,54,83,36,34,31,33,53,50,72,50,54,24,71,92,53,60,93,69,54,54,66,34,51,51,51,38,55,48,65,73,41,46,49,74,76,38,67,69,44,46,24,41,29,33,77,36,51,70,80,42,55,68,62,53,50,32,40,48,57,31,41,34,43,78,34,32,57,39,67,48,62,44,76,51,96,89,35,76,32,45,27,31,38,30,36,42,41,87,86,54,67,78,89,138,85,80,79,76,75,74,74,70,75,74,75,71,76,66,71,74,80,73,68,57,46,75,41,75,65,53,79,88,43,49,73,50,49,46,63,30,43,45,30,59,79,55,25,67,86,45,94,54,72,47,42,89,43,69,67,52,42,50,49,46,39,60,65,50,51,64,61,38,92,44,46,28,24,36,13,38,86,87,64,48,48,50,33,36,38,35,57,41,81,74,55,83,35,35,33,34,53,50,72,51,54,24,71,91,52,61,93,67,54,54,66,34,52,50,52,38,56,47,65,73,41,46,49,74,77,38,67,68,45,45,22,40,28,34,80,37,52,68,82,42,56,68,62,52,50,34,41,48,58,31,42,35,44,79,33,31,57,40,69,49,63,44,77,53,97,88,35,75,33,44,27,31,38,31,35,41,42,85,85,55,67,78,90